Protein AF-A0A2W1TN50-F1 (afdb_monomer_lite)

Foldseek 3Di:
DDPQLVVLQLQLLVLADPVCSVVSSVVLVVCLVCQVVVVHDSNVSSVVSNCCSQFPRDDDPPPCPPDDPDDDDDPPPPPPPPGLLLSVLLVQLLVLLQVQLVLLLPQPPVDCPDPVSVVVNLVSNLVSQAVSNLVSNLVSLCSDPPFDNVLSNQLSVLSNCLSVLLSCLVVPDDQDDPPVNLCSVLVSLLSNLVSLCSSLVFDPVLNVLSVQLVVLSCCLNVCPCVVVPPPSRNSSSSSRSSVSSSVSSVVRNVRSVVPDPPPPPPPPPPPPPDDD

Sequence (276 aa):
MTALSRALVDTAVAISPAEHRVVRREQWYADLRDAADLGLSPTGLAFGALTTALFHRRGVRRTTWGDTMTTAPFSTAAAPHTIRTVPVLVTVAALAILMTGPWLILQPNYGYESDLDRTVGLVGIWLLSYLVPGAAVTAAALLLPGSGPGRRRLGAALVAAAAVGAVVTPLVLPVSGWPVSILPTVLPFLLALAGWLVATDAPRRAWLFLLLPLGAATLVESGMLWVVVPIRLQPCIVSLPGLSVVVAGLLAWGTARSSRPTRDEAHPPALVDKTP

pLDDT: mean 80.59, std 16.98, range [36.53, 97.25]

Structure (mmCIF, N/CA/C/O backbone):
data_AF-A0A2W1TN50-F1
#
_entry.id   AF-A0A2W1TN50-F1
#
loop_
_atom_site.group_PDB
_atom_site.id
_atom_site.type_symbol
_atom_site.label_atom_id
_atom_site.label_alt_id
_atom_site.label_comp_id
_atom_site.label_asym_id
_atom_site.label_entity_id
_atom_site.label_seq_id
_atom_site.pdbx_PDB_ins_code
_atom_site.Cartn_x
_atom_site.Cartn_y
_atom_site.Cartn_z
_atom_site.occupancy
_atom_site.B_iso_or_equiv
_atom_site.auth_seq_id
_atom_site.auth_comp_id
_atom_site.auth_asym_id
_atom_site.auth_atom_id
_atom_site.pdbx_PDB_model_num
ATOM 1 N N . MET A 1 1 ? -26.858 2.881 -14.817 1.00 78.38 1 MET A N 1
ATOM 2 C CA . MET A 1 1 ? -25.867 2.551 -13.761 1.00 78.38 1 MET A CA 1
ATOM 3 C C . MET A 1 1 ? -24.691 1.775 -14.363 1.00 78.38 1 MET A C 1
ATOM 5 O O . MET A 1 1 ? -24.932 0.820 -15.094 1.00 78.38 1 MET A O 1
ATOM 9 N N . THR A 1 2 ? -23.437 2.171 -14.107 1.00 87.88 2 THR A N 1
ATOM 10 C CA . THR A 1 2 ? -22.243 1.529 -14.707 1.00 87.88 2 THR A CA 1
ATOM 11 C C . THR A 1 2 ? -21.776 0.301 -13.907 1.00 87.88 2 THR A C 1
ATOM 13 O O . THR A 1 2 ? -22.163 0.113 -12.751 1.00 87.88 2 THR A O 1
ATOM 16 N N . ALA A 1 3 ? -20.948 -0.558 -14.514 1.00 88.69 3 ALA A N 1
ATOM 17 C CA . ALA A 1 3 ? -20.322 -1.691 -13.819 1.00 88.69 3 ALA A CA 1
ATOM 18 C C . ALA A 1 3 ? -19.339 -1.229 -12.726 1.00 88.69 3 ALA A C 1
ATOM 20 O O . ALA A 1 3 ? -19.296 -1.814 -11.648 1.00 88.69 3 ALA A O 1
ATOM 21 N N . LEU A 1 4 ? -18.617 -0.131 -12.979 1.00 87.56 4 LEU A N 1
ATOM 22 C CA . LEU A 1 4 ? -17.685 0.468 -12.024 1.00 87.56 4 LEU A CA 1
ATOM 23 C C . LEU A 1 4 ? -18.400 0.958 -10.757 1.00 87.56 4 LEU A C 1
ATOM 25 O O . LEU A 1 4 ? -17.975 0.620 -9.657 1.00 87.56 4 LEU A O 1
ATOM 29 N N . SER A 1 5 ? -19.506 1.702 -10.892 1.00 87.50 5 SER A N 1
ATOM 30 C CA . SER A 1 5 ? -20.266 2.201 -9.734 1.00 87.50 5 SER A CA 1
ATOM 31 C C . SER A 1 5 ? -20.777 1.063 -8.848 1.00 87.50 5 SER A C 1
ATOM 33 O O . SER A 1 5 ? -20.697 1.161 -7.626 1.00 87.50 5 SER A O 1
ATOM 35 N N . ARG A 1 6 ? -21.238 -0.040 -9.456 1.00 90.12 6 ARG A N 1
ATOM 36 C CA . ARG A 1 6 ? -21.642 -1.248 -8.720 1.00 90.12 6 ARG A CA 1
ATOM 37 C C . ARG A 1 6 ? -20.477 -1.872 -7.965 1.00 90.12 6 ARG A C 1
ATOM 39 O O . ARG A 1 6 ? -20.577 -2.067 -6.761 1.00 90.12 6 ARG A O 1
ATOM 46 N N . ALA A 1 7 ? -19.354 -2.102 -8.648 1.00 90.12 7 ALA A N 1
ATOM 47 C CA . ALA A 1 7 ? -18.169 -2.689 -8.031 1.00 90.12 7 ALA A CA 1
ATOM 48 C C . ALA A 1 7 ? -17.655 -1.851 -6.846 1.00 90.12 7 ALA A C 1
ATOM 50 O O . ALA A 1 7 ? -17.284 -2.404 -5.810 1.00 90.12 7 ALA A O 1
ATOM 51 N N . LEU A 1 8 ? -17.677 -0.519 -6.965 1.00 88.75 8 LEU A N 1
ATOM 52 C CA . LEU A 1 8 ? -17.295 0.394 -5.884 1.00 88.75 8 LEU A CA 1
ATOM 53 C C . LEU A 1 8 ? -18.238 0.286 -4.676 1.00 88.75 8 LEU A C 1
ATOM 55 O O . LEU A 1 8 ? -17.756 0.189 -3.547 1.00 88.75 8 LEU A O 1
ATOM 59 N N . VAL A 1 9 ? -19.558 0.249 -4.891 1.00 93.56 9 VAL A N 1
ATOM 60 C CA . VAL A 1 9 ? -20.540 0.093 -3.803 1.00 93.56 9 VAL A CA 1
ATOM 61 C C . VAL A 1 9 ? -20.465 -1.294 -3.170 1.00 93.56 9 VAL A C 1
ATOM 63 O O . VAL A 1 9 ? -20.452 -1.395 -1.945 1.00 93.56 9 VAL A O 1
ATOM 66 N N . ASP A 1 10 ? -20.327 -2.359 -3.956 1.00 92.31 10 ASP A N 1
ATOM 67 C CA . ASP A 1 10 ? -20.161 -3.717 -3.426 1.00 92.31 10 ASP A CA 1
ATOM 68 C C . ASP A 1 10 ? -18.901 -3.831 -2.563 1.00 92.31 10 ASP A C 1
ATOM 70 O O . ASP A 1 10 ? -18.937 -4.401 -1.468 1.00 92.31 10 ASP A O 1
ATOM 74 N N . THR A 1 11 ? -17.807 -3.208 -3.006 1.00 87.69 11 THR A N 1
ATOM 75 C CA . THR A 1 11 ? -16.561 -3.112 -2.235 1.00 87.69 11 THR A CA 1
ATOM 76 C C . THR A 1 11 ? -16.775 -2.319 -0.944 1.00 87.69 11 THR A C 1
ATOM 78 O O . THR A 1 11 ? -16.375 -2.759 0.138 1.00 87.69 11 THR A O 1
ATOM 81 N N . ALA A 1 12 ? -17.469 -1.181 -1.018 1.00 88.06 12 ALA A N 1
ATOM 82 C CA . ALA A 1 12 ? -17.809 -0.366 0.145 1.00 88.06 12 ALA A CA 1
ATOM 83 C C . ALA A 1 12 ? -18.651 -1.148 1.172 1.00 88.06 12 ALA A C 1
ATOM 85 O O . ALA A 1 12 ? -18.406 -1.077 2.383 1.00 88.06 12 ALA A O 1
ATOM 86 N N . VAL A 1 13 ? -19.629 -1.931 0.707 1.00 90.69 13 VAL A N 1
ATOM 87 C CA . VAL A 1 13 ? -20.472 -2.793 1.549 1.00 90.69 13 VAL A CA 1
ATOM 88 C C . VAL A 1 13 ? -19.640 -3.913 2.170 1.00 90.69 13 VAL A C 1
ATOM 90 O O . VAL A 1 13 ? -19.753 -4.159 3.370 1.00 90.69 13 VAL A O 1
ATOM 93 N N . ALA A 1 14 ? -18.765 -4.565 1.403 1.00 87.38 14 ALA A N 1
ATOM 94 C CA . ALA A 1 14 ? -17.920 -5.647 1.908 1.00 87.38 14 ALA A CA 1
ATOM 95 C C . ALA A 1 14 ? -17.006 -5.185 3.062 1.00 87.38 14 ALA A C 1
ATOM 97 O O . ALA A 1 14 ? -16.881 -5.876 4.082 1.00 87.38 14 ALA A O 1
ATOM 98 N N . ILE A 1 15 ? -16.426 -3.987 2.937 1.00 82.44 15 ILE A N 1
ATOM 99 C CA . ILE A 1 15 ? -15.523 -3.387 3.936 1.00 82.44 15 ILE A CA 1
ATOM 100 C C . ILE A 1 15 ? -16.297 -2.807 5.142 1.00 82.44 15 ILE A C 1
ATOM 102 O O . ILE A 1 15 ? -15.744 -2.634 6.239 1.00 82.44 15 ILE A O 1
ATOM 106 N N . SER A 1 16 ? -17.598 -2.549 4.982 1.00 82.19 16 SER A N 1
ATOM 107 C CA . SER A 1 16 ? -18.466 -2.055 6.054 1.00 82.19 16 SER A CA 1
ATOM 108 C C . SER A 1 16 ? -18.675 -3.090 7.180 1.00 82.19 16 SER A C 1
ATOM 110 O O . SER A 1 16 ? -18.599 -4.300 6.935 1.00 82.19 16 SER A O 1
ATOM 112 N N . PRO A 1 17 ? -18.948 -2.641 8.428 1.00 76.69 17 PRO A N 1
ATOM 113 C CA . PRO A 1 17 ? -19.281 -3.531 9.546 1.00 76.69 17 PRO A CA 1
ATOM 114 C C . PRO A 1 17 ? -20.462 -4.448 9.216 1.00 76.69 17 PRO A C 1
ATOM 116 O O . PRO A 1 17 ? -21.423 -3.987 8.602 1.00 76.69 17 PRO A O 1
ATOM 119 N N . ALA A 1 18 ? -20.393 -5.716 9.643 1.00 79.38 18 ALA A N 1
ATOM 120 C CA . ALA A 1 18 ? -21.362 -6.762 9.294 1.00 79.38 18 ALA A CA 1
ATOM 121 C C . ALA A 1 18 ? -22.816 -6.348 9.578 1.00 79.38 18 ALA A C 1
ATOM 123 O O . ALA A 1 18 ? -23.666 -6.479 8.701 1.00 79.38 18 ALA A O 1
ATOM 124 N N . GLU A 1 19 ? -23.051 -5.745 10.745 1.00 78.38 19 GLU A N 1
ATOM 125 C CA . GLU A 1 19 ? -24.351 -5.244 11.217 1.00 78.38 19 GLU A CA 1
ATOM 126 C C . GLU A 1 19 ? -25.000 -4.211 10.280 1.00 78.38 19 GLU A C 1
ATOM 128 O O . GLU A 1 19 ? -26.216 -4.058 10.266 1.00 78.38 19 GLU A O 1
ATOM 133 N N . HIS A 1 20 ? -24.208 -3.501 9.472 1.00 79.75 20 HIS A N 1
ATOM 134 C CA . HIS A 1 20 ? -24.696 -2.433 8.596 1.00 79.75 20 HIS A CA 1
ATOM 135 C C . HIS A 1 20 ? -24.682 -2.803 7.115 1.00 79.75 20 HIS A C 1
ATOM 137 O O . HIS A 1 20 ? -25.102 -1.990 6.296 1.00 79.75 20 HIS A O 1
ATOM 143 N N . ARG A 1 21 ? -24.179 -3.986 6.736 1.00 87.44 21 ARG A N 1
ATOM 144 C CA . ARG A 1 21 ? -23.991 -4.336 5.317 1.00 87.44 21 ARG A CA 1
ATOM 145 C C . ARG A 1 21 ? -25.302 -4.358 4.546 1.00 87.44 21 ARG A C 1
ATOM 147 O O . ARG A 1 21 ? -25.336 -3.849 3.435 1.00 87.44 21 ARG A O 1
ATOM 154 N N . VAL A 1 22 ? -26.356 -4.924 5.136 1.00 87.38 22 VAL A N 1
ATOM 155 C CA . VAL A 1 22 ? -27.678 -5.024 4.496 1.00 87.38 22 VAL A CA 1
ATOM 156 C C . VAL A 1 22 ? -28.262 -3.629 4.274 1.00 87.38 22 VAL A C 1
ATOM 158 O O . VAL A 1 22 ? -28.538 -3.265 3.137 1.00 87.38 22 VAL A O 1
ATOM 161 N N . VAL A 1 23 ? -28.315 -2.816 5.334 1.00 86.25 23 VAL A N 1
ATOM 162 C CA . VAL A 1 23 ? -28.853 -1.447 5.283 1.00 86.25 23 VAL A CA 1
ATOM 163 C C . VAL A 1 23 ? -28.051 -0.557 4.330 1.00 86.25 23 VAL A C 1
ATOM 165 O O . VAL A 1 23 ? -28.629 0.120 3.490 1.00 86.25 23 VAL A O 1
ATOM 168 N N . ARG A 1 24 ? -26.713 -0.577 4.405 1.00 90.44 24 ARG A N 1
ATOM 169 C CA . ARG A 1 24 ? -25.854 0.230 3.518 1.00 90.44 24 ARG A CA 1
ATOM 170 C C . ARG A 1 24 ? -25.937 -0.214 2.067 1.00 90.44 24 ARG A C 1
ATOM 172 O O . ARG A 1 24 ? -25.857 0.631 1.188 1.00 90.44 24 ARG A O 1
ATOM 179 N N . ARG A 1 25 ? -26.081 -1.519 1.813 1.00 94.06 25 ARG A N 1
ATOM 180 C CA . ARG A 1 25 ? -26.311 -2.026 0.460 1.00 94.06 25 ARG A CA 1
ATOM 181 C C . ARG A 1 25 ? -27.596 -1.423 -0.087 1.00 94.06 25 ARG A C 1
ATOM 183 O O . ARG A 1 25 ? -27.548 -0.796 -1.131 1.00 94.06 25 ARG A O 1
ATOM 190 N N . GLU A 1 26 ? -28.704 -1.570 0.626 1.00 91.69 26 GLU A N 1
ATOM 191 C CA . GLU A 1 26 ? -29.995 -1.036 0.191 1.00 91.69 26 GLU A CA 1
ATOM 192 C C . GLU A 1 26 ? -29.947 0.483 -0.032 1.00 91.69 26 GLU A C 1
ATOM 194 O O . GLU A 1 26 ? -30.271 0.943 -1.123 1.00 91.69 26 GLU A O 1
ATOM 199 N N . GLN A 1 27 ? -29.443 1.241 0.947 1.00 93.44 27 GLN A N 1
ATOM 200 C CA . GLN A 1 27 ? -29.334 2.702 0.871 1.00 93.44 27 GLN A CA 1
ATOM 201 C C . GLN A 1 27 ? -28.461 3.160 -0.299 1.00 93.44 27 GLN A C 1
ATOM 203 O O . GLN A 1 27 ? -28.906 3.947 -1.123 1.00 93.44 27 GLN A O 1
ATOM 208 N N . TRP A 1 28 ? -27.241 2.636 -0.433 1.00 95.19 28 TRP A N 1
ATOM 209 C CA . TRP A 1 28 ? -26.332 3.096 -1.486 1.00 95.19 28 TRP A CA 1
ATOM 210 C C . TRP A 1 28 ? -26.755 2.644 -2.883 1.00 95.19 28 TRP A C 1
ATOM 212 O O . TRP A 1 28 ? -26.485 3.346 -3.855 1.00 95.19 28 TRP A O 1
ATOM 222 N N . TYR A 1 29 ? -27.426 1.496 -3.014 1.00 94.81 29 TYR A N 1
ATOM 223 C CA . TYR A 1 29 ? -28.016 1.099 -4.293 1.00 94.81 29 TYR A CA 1
ATOM 224 C C . TYR A 1 29 ? -29.237 1.951 -4.658 1.00 94.81 29 TYR A C 1
ATOM 226 O O . TYR A 1 29 ? -29.403 2.258 -5.839 1.00 94.81 29 TYR A O 1
ATOM 234 N N . ALA A 1 30 ? -30.048 2.364 -3.679 1.00 93.56 30 ALA A N 1
ATOM 235 C CA . ALA A 1 30 ? -31.125 3.327 -3.895 1.00 93.56 30 ALA A CA 1
ATOM 236 C C . ALA A 1 30 ? -30.562 4.691 -4.327 1.00 93.56 30 ALA A C 1
ATOM 238 O O . ALA A 1 30 ? -30.943 5.192 -5.382 1.00 93.56 30 ALA A O 1
ATOM 239 N N . ASP A 1 31 ? -29.553 5.207 -3.616 1.00 93.00 31 ASP A N 1
ATOM 240 C CA . ASP A 1 31 ? -28.876 6.465 -3.960 1.00 93.00 31 ASP A CA 1
ATOM 241 C C . ASP A 1 31 ? -28.307 6.435 -5.391 1.00 93.00 31 ASP A C 1
ATOM 243 O O . ASP A 1 31 ? -28.412 7.410 -6.131 1.00 93.00 31 ASP A O 1
ATOM 247 N N . LEU A 1 32 ? -27.720 5.307 -5.818 1.00 92.94 32 LEU A N 1
ATOM 248 C CA . LEU A 1 32 ? -27.217 5.138 -7.187 1.00 92.94 32 LEU A CA 1
ATOM 249 C C . LEU A 1 32 ? -28.318 5.084 -8.247 1.00 92.94 32 LEU A C 1
ATOM 251 O O . LEU A 1 32 ? -28.075 5.498 -9.386 1.00 92.94 32 LEU A O 1
ATOM 255 N N . ARG A 1 33 ? -29.476 4.512 -7.910 1.00 92.69 33 ARG A N 1
ATOM 256 C CA . ARG A 1 33 ? -30.620 4.412 -8.818 1.00 92.69 33 ARG A CA 1
ATOM 257 C C . ARG A 1 33 ? -31.245 5.785 -9.037 1.00 92.69 33 ARG A C 1
ATOM 259 O O . ARG A 1 33 ? -31.469 6.154 -10.186 1.00 92.69 33 ARG A O 1
ATOM 266 N N . ASP A 1 34 ? -31.424 6.534 -7.957 1.00 93.31 34 ASP A N 1
ATOM 267 C CA . ASP A 1 34 ? -32.145 7.808 -7.948 1.00 93.31 34 ASP A CA 1
ATOM 268 C C . ASP A 1 34 ? -31.208 8.999 -8.284 1.00 93.31 34 ASP A C 1
ATOM 270 O O . ASP A 1 34 ? -31.640 10.135 -8.466 1.00 93.31 34 ASP A O 1
ATOM 274 N N . ALA A 1 35 ? -29.901 8.742 -8.439 1.00 90.75 35 ALA A N 1
ATOM 275 C CA . ALA A 1 35 ? -28.876 9.736 -8.763 1.00 90.75 35 ALA A CA 1
ATOM 276 C C . ALA A 1 35 ? -29.193 10.579 -10.009 1.00 90.75 35 ALA A C 1
ATOM 278 O O . ALA A 1 35 ? -28.953 11.786 -10.010 1.00 90.75 35 ALA A O 1
ATOM 279 N N . ALA A 1 36 ? -29.710 9.945 -11.068 1.00 85.62 36 ALA A N 1
ATOM 280 C CA . ALA A 1 36 ? -30.011 10.621 -12.329 1.00 85.62 36 ALA A CA 1
ATOM 281 C C . ALA A 1 36 ? -31.170 11.616 -12.178 1.00 85.62 36 ALA A C 1
ATOM 283 O O . ALA A 1 36 ? -31.084 12.729 -12.695 1.00 85.62 36 ALA A O 1
ATOM 284 N N . ASP A 1 37 ? -32.191 11.245 -11.404 1.00 89.06 37 ASP A N 1
ATOM 285 C CA . ASP A 1 37 ? -33.364 12.082 -11.136 1.00 89.06 37 ASP A CA 1
ATOM 286 C C . ASP A 1 37 ? -33.006 13.300 -10.269 1.00 89.06 37 ASP A C 1
ATOM 288 O O . ASP A 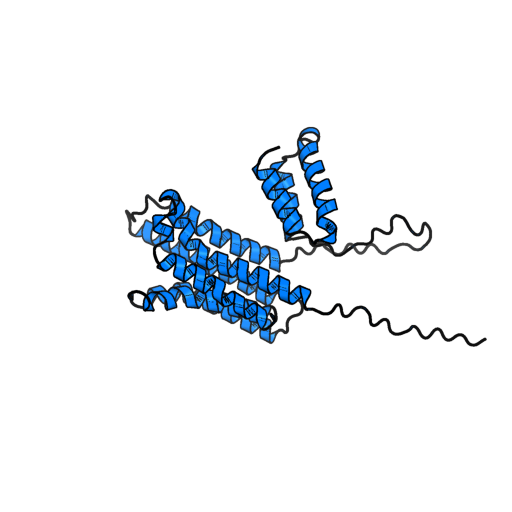1 37 ? -33.652 14.343 -10.342 1.00 89.06 37 ASP A O 1
ATOM 292 N N . LEU A 1 38 ? -31.925 13.195 -9.490 1.00 85.81 38 LEU A N 1
ATOM 293 C CA . LEU A 1 38 ? -31.391 14.259 -8.637 1.00 85.81 38 LEU A CA 1
ATOM 294 C C . LEU A 1 38 ? -30.252 15.064 -9.291 1.00 85.81 38 LEU A C 1
ATOM 296 O O . LEU A 1 38 ? -29.661 15.927 -8.640 1.00 85.81 38 LEU A O 1
ATOM 300 N N . GLY A 1 39 ? -29.906 14.789 -10.555 1.00 88.06 39 GLY A N 1
ATOM 301 C CA . GLY A 1 39 ? -28.804 15.465 -11.256 1.00 88.06 39 GLY A CA 1
ATOM 302 C C . GLY A 1 39 ? -27.411 15.177 -10.676 1.00 88.06 39 GLY A C 1
ATOM 303 O O . GLY A 1 39 ? -26.472 15.944 -10.893 1.00 88.06 39 GLY A O 1
ATOM 304 N N . LEU A 1 40 ? -27.255 14.085 -9.923 1.00 88.69 40 LEU A N 1
ATOM 305 C CA . LEU A 1 40 ? -26.008 13.691 -9.271 1.00 88.69 40 LEU A CA 1
ATOM 306 C C . LEU A 1 40 ? -25.229 12.681 -10.118 1.00 88.69 40 LEU A C 1
ATOM 308 O O . LEU A 1 40 ? -25.794 11.837 -10.810 1.00 88.69 40 LEU A O 1
ATOM 312 N N . SER A 1 41 ? -23.896 12.715 -10.017 1.00 90.69 41 SER A N 1
ATOM 313 C CA . SER A 1 41 ? -23.034 11.719 -10.664 1.00 90.69 41 SER A CA 1
ATOM 314 C C . SER A 1 41 ? -23.112 10.372 -9.928 1.00 90.69 41 SER A C 1
ATOM 316 O O . SER A 1 41 ? -22.644 10.288 -8.785 1.00 90.69 41 SER A O 1
ATOM 318 N N . PRO A 1 42 ? -23.588 9.282 -10.570 1.00 87.62 42 PRO A N 1
ATOM 319 C CA . PRO A 1 42 ? -23.627 7.957 -9.943 1.00 87.62 42 PRO A CA 1
ATOM 320 C C . PRO A 1 42 ? -22.225 7.452 -9.578 1.00 87.62 42 PRO A C 1
ATOM 322 O O . PRO A 1 42 ? -22.029 6.752 -8.590 1.00 87.62 42 PRO A O 1
ATOM 325 N N . THR A 1 43 ? -21.209 7.809 -10.364 1.00 87.06 43 THR A N 1
ATOM 326 C CA . THR A 1 43 ? -19.814 7.463 -10.060 1.00 87.06 43 THR A CA 1
ATOM 327 C C . THR A 1 43 ? -19.321 8.231 -8.835 1.00 87.06 43 THR A C 1
ATOM 329 O O . THR A 1 43 ? -18.681 7.642 -7.967 1.00 87.06 43 THR A O 1
ATOM 332 N N . GLY A 1 44 ? -19.672 9.517 -8.721 1.00 84.88 44 GLY A N 1
ATOM 333 C CA . GLY A 1 44 ? -19.358 10.336 -7.548 1.00 84.88 44 GLY A CA 1
ATOM 334 C C . GLY A 1 44 ? -19.973 9.776 -6.263 1.00 84.88 44 GLY A C 1
ATOM 335 O O . GLY A 1 44 ? -19.273 9.641 -5.261 1.00 84.88 44 GLY A O 1
ATOM 336 N N . LEU A 1 45 ? -21.242 9.357 -6.309 1.00 89.75 45 LEU A N 1
ATOM 337 C CA . LEU A 1 45 ? -21.918 8.715 -5.176 1.00 89.75 45 LEU A CA 1
ATOM 338 C C . LEU A 1 45 ? -21.285 7.369 -4.805 1.00 89.75 45 LEU A C 1
ATOM 340 O O . LEU A 1 45 ? -21.076 7.102 -3.624 1.00 89.75 45 LEU A O 1
ATOM 344 N N . ALA A 1 46 ? -20.892 6.553 -5.787 1.00 90.31 46 ALA A N 1
ATOM 345 C CA . ALA A 1 46 ? -20.195 5.293 -5.525 1.00 90.31 46 ALA A CA 1
ATOM 346 C C . ALA A 1 46 ? -18.833 5.506 -4.832 1.00 90.31 46 ALA A C 1
ATOM 348 O O . ALA A 1 46 ? -18.483 4.783 -3.895 1.00 90.31 46 ALA A O 1
ATOM 349 N N . PHE A 1 47 ? -18.080 6.534 -5.236 1.00 85.69 47 PHE A N 1
ATOM 350 C CA . PHE A 1 47 ? -16.863 6.949 -4.531 1.00 85.69 47 PHE A CA 1
ATOM 351 C C . PHE A 1 47 ? -17.164 7.508 -3.135 1.00 85.69 47 PHE A C 1
ATOM 353 O O . PHE A 1 47 ? -16.434 7.221 -2.184 1.00 85.69 47 PHE A O 1
ATOM 360 N N . GLY A 1 48 ? -18.256 8.256 -2.980 1.00 84.88 48 GLY A N 1
ATOM 361 C CA . GLY A 1 48 ? -18.752 8.718 -1.684 1.00 84.88 48 GLY A CA 1
ATOM 362 C C . GLY A 1 48 ? -19.061 7.556 -0.737 1.00 84.88 48 GLY A C 1
ATOM 363 O O . GLY A 1 48 ? -18.623 7.559 0.413 1.00 84.88 48 GLY A O 1
ATOM 364 N N . ALA A 1 49 ? -19.725 6.509 -1.229 1.00 87.31 49 ALA A N 1
ATOM 365 C CA . ALA A 1 49 ? -20.002 5.290 -0.473 1.00 87.31 49 ALA A CA 1
ATOM 366 C C . ALA A 1 49 ? -18.706 4.580 -0.051 1.00 87.31 49 ALA A C 1
ATOM 368 O O . ALA A 1 49 ? -18.534 4.248 1.126 1.00 87.31 49 ALA A O 1
ATOM 369 N N . LEU A 1 50 ? -17.753 4.415 -0.975 1.00 84.81 50 LEU A N 1
ATOM 370 C CA . LEU A 1 50 ? -16.459 3.791 -0.687 1.00 84.81 50 LEU A CA 1
ATOM 371 C C . LEU A 1 50 ? -15.650 4.580 0.350 1.00 84.81 50 LEU A C 1
ATOM 373 O O . LEU A 1 50 ? -15.171 4.011 1.331 1.00 84.81 50 LEU A O 1
ATOM 377 N N . THR A 1 51 ? -15.536 5.895 0.188 1.00 78.69 51 THR A N 1
ATOM 378 C CA . THR A 1 51 ? -14.823 6.760 1.142 1.00 78.69 51 THR A CA 1
ATOM 379 C C . THR A 1 51 ? -15.531 6.802 2.499 1.00 78.69 51 THR A C 1
ATOM 381 O O . THR A 1 51 ? -14.879 6.755 3.543 1.00 78.69 51 THR A O 1
ATOM 384 N N . THR A 1 52 ? -16.864 6.775 2.525 1.00 82.62 52 THR A N 1
ATOM 385 C CA . THR A 1 52 ? -17.648 6.647 3.763 1.00 82.62 52 THR A CA 1
ATOM 386 C C . THR A 1 52 ? -17.382 5.308 4.452 1.00 82.62 52 THR A C 1
ATOM 388 O O . THR A 1 52 ? -17.164 5.277 5.665 1.00 82.62 52 THR A O 1
ATOM 391 N N . ALA A 1 53 ? -17.322 4.200 3.710 1.00 83.00 53 ALA A N 1
ATOM 392 C CA . ALA A 1 53 ? -16.974 2.895 4.269 1.00 83.00 53 ALA A CA 1
ATOM 393 C C . ALA A 1 53 ? -15.551 2.868 4.856 1.00 83.00 53 ALA A C 1
ATOM 395 O O . ALA A 1 53 ? -15.348 2.313 5.941 1.00 83.00 53 ALA A O 1
ATOM 396 N N . LEU A 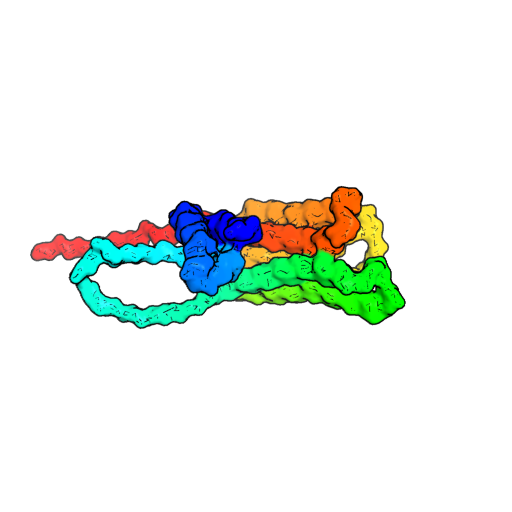1 54 ? -14.588 3.491 4.167 1.00 75.31 54 LEU A N 1
ATOM 397 C CA . LEU A 1 54 ? -13.175 3.530 4.559 1.00 75.31 54 LEU A CA 1
ATOM 398 C C . LEU A 1 54 ? -12.910 4.452 5.760 1.00 75.31 54 LEU A C 1
ATOM 400 O O . LEU A 1 54 ? -12.170 4.085 6.677 1.00 75.31 54 LEU A O 1
ATOM 404 N N . PHE A 1 55 ? -13.523 5.636 5.780 1.00 69.88 55 PHE A N 1
ATOM 405 C CA . PHE A 1 55 ? -13.176 6.699 6.731 1.00 69.88 55 PHE A CA 1
ATOM 406 C C . PHE A 1 55 ? -14.213 6.897 7.841 1.00 69.88 55 PHE A C 1
ATOM 408 O O . PHE A 1 55 ? -13.853 7.288 8.954 1.00 69.88 55 PHE A O 1
ATOM 415 N N . HIS A 1 56 ? -15.479 6.554 7.596 1.00 64.44 56 HIS A N 1
ATOM 416 C CA . HIS A 1 56 ? -16.600 6.819 8.500 1.00 64.44 56 HIS A CA 1
ATOM 417 C C . HIS A 1 56 ? -17.232 5.518 9.025 1.00 64.44 56 HIS A C 1
ATOM 419 O O . HIS A 1 56 ? -18.425 5.237 8.876 1.00 64.44 56 HIS A O 1
ATOM 425 N N . ARG A 1 57 ? -16.432 4.726 9.754 1.00 60.19 57 ARG A N 1
ATOM 426 C CA . ARG A 1 57 ? -16.954 3.714 10.694 1.00 60.19 57 ARG A CA 1
ATOM 427 C C . ARG A 1 57 ? -17.578 4.423 11.906 1.00 60.19 57 ARG A C 1
ATOM 429 O O . ARG A 1 57 ? -16.947 4.516 12.960 1.00 60.19 57 ARG A O 1
ATOM 436 N N . ARG A 1 58 ? -18.797 4.958 11.761 1.00 56.75 58 ARG A N 1
ATOM 437 C CA . ARG A 1 58 ? -19.635 5.314 12.919 1.00 56.75 58 ARG A CA 1
ATOM 438 C C . ARG A 1 58 ? -19.877 4.040 13.739 1.00 56.75 58 ARG A C 1
ATOM 440 O O . ARG A 1 58 ? -20.241 3.017 13.167 1.00 56.75 58 ARG A O 1
ATOM 447 N N . GLY A 1 59 ? -19.621 4.100 15.047 1.00 48.47 59 GLY A N 1
ATOM 448 C CA . GLY A 1 59 ? -20.202 3.145 15.991 1.00 48.47 59 GLY A CA 1
ATOM 449 C C . GLY A 1 59 ? -21.710 3.371 16.058 1.00 48.47 59 GLY A C 1
ATOM 450 O O . GLY A 1 59 ? -22.169 4.452 15.681 1.00 48.47 59 GLY A O 1
ATOM 451 N N . VAL A 1 60 ? -22.456 2.356 16.492 1.00 45.00 60 VAL A N 1
ATOM 452 C CA . VAL A 1 60 ? -23.916 2.369 16.642 1.00 45.00 60 VAL A CA 1
ATOM 453 C C . VAL A 1 60 ? -24.351 3.642 17.373 1.00 45.00 60 VAL A C 1
ATOM 455 O O . VAL A 1 60 ? -24.330 3.719 18.598 1.00 45.00 60 VAL A O 1
ATOM 458 N N . ARG A 1 61 ? -24.748 4.677 16.625 1.00 45.31 61 ARG A N 1
ATOM 459 C CA . ARG A 1 61 ? -25.597 5.723 17.182 1.00 45.31 61 ARG A CA 1
ATOM 460 C C . ARG A 1 61 ? -26.961 5.064 17.234 1.00 45.31 61 ARG A C 1
ATOM 462 O O . ARG A 1 61 ? -27.590 4.904 16.192 1.00 45.31 61 ARG A O 1
ATOM 469 N N . ARG A 1 62 ? -27.377 4.632 18.428 1.00 42.53 62 ARG A N 1
ATOM 470 C CA . ARG A 1 62 ? -28.794 4.396 18.701 1.00 42.53 62 ARG A CA 1
ATOM 471 C C . ARG A 1 62 ? -29.487 5.706 18.360 1.00 42.53 62 ARG A C 1
ATOM 473 O O . ARG A 1 62 ? -29.359 6.687 19.085 1.00 42.53 62 ARG A O 1
ATOM 480 N N . THR A 1 63 ? -30.114 5.767 17.197 1.00 47.81 63 THR A N 1
ATOM 481 C CA . THR A 1 63 ? -31.069 6.820 16.898 1.00 47.81 63 THR A CA 1
ATOM 482 C C . THR A 1 63 ? -32.262 6.533 17.796 1.00 47.81 63 THR A C 1
ATOM 484 O O . THR A 1 63 ? -33.142 5.757 17.440 1.00 47.81 63 THR A O 1
ATOM 487 N N . THR A 1 64 ? -32.242 7.098 19.001 1.00 44.03 64 THR A N 1
ATOM 488 C CA . THR A 1 64 ? -33.359 7.165 19.953 1.00 44.03 64 THR A CA 1
ATOM 489 C C . THR A 1 64 ? -34.436 8.101 19.408 1.00 44.03 64 THR A C 1
ATOM 491 O O . THR A 1 64 ? -34.769 9.107 20.016 1.00 44.03 64 THR A O 1
ATOM 494 N N . TRP A 1 65 ? -34.918 7.830 18.196 1.00 46.59 65 TRP A N 1
ATOM 495 C CA . TRP A 1 65 ? -36.000 8.597 17.576 1.00 46.59 65 TRP A CA 1
ATOM 496 C C . TRP A 1 65 ? -37.380 7.979 17.842 1.00 46.59 65 TRP A C 1
ATOM 498 O O . TRP A 1 65 ? -38.381 8.536 17.415 1.00 46.59 65 TRP A O 1
ATOM 508 N N . GLY A 1 66 ? -37.433 6.845 18.554 1.00 47.31 66 GLY A N 1
ATOM 509 C CA . GLY A 1 66 ? -38.677 6.161 18.923 1.00 47.31 66 GLY A CA 1
ATOM 510 C C . GLY A 1 66 ? -39.001 6.146 20.419 1.00 47.31 66 GLY A C 1
ATOM 511 O O . GLY A 1 66 ? -40.151 5.916 20.763 1.00 47.31 66 GLY A O 1
ATOM 512 N N . ASP A 1 67 ? -38.037 6.433 21.297 1.00 42.06 67 ASP A N 1
ATOM 513 C CA . ASP A 1 67 ? -38.238 6.378 22.746 1.00 42.06 67 ASP A CA 1
ATOM 514 C C . ASP A 1 67 ? -37.932 7.743 23.369 1.00 42.06 67 ASP A C 1
ATOM 516 O O . ASP A 1 67 ? -36.824 8.248 23.226 1.00 42.06 67 ASP A O 1
ATOM 520 N N . THR A 1 68 ? -38.931 8.273 24.081 1.00 42.28 68 THR A N 1
ATOM 521 C CA . THR A 1 68 ? -38.956 9.461 24.959 1.00 42.28 68 THR A CA 1
ATOM 522 C C . THR A 1 68 ? -39.189 10.838 24.313 1.00 42.28 68 THR A C 1
ATOM 524 O O . THR A 1 68 ? -38.304 11.664 24.121 1.00 42.28 68 THR A O 1
ATOM 527 N N . MET A 1 69 ? -40.478 11.167 24.153 1.00 48.50 69 MET A N 1
ATOM 528 C CA . MET A 1 69 ? -41.001 12.534 23.980 1.00 48.50 69 MET A CA 1
ATOM 529 C C . MET A 1 69 ? -40.819 13.451 25.210 1.00 48.50 69 MET A C 1
ATOM 531 O O . MET A 1 69 ? -41.304 14.577 25.221 1.00 48.50 69 MET A O 1
ATOM 535 N N . THR A 1 70 ? -40.119 13.023 26.258 1.00 52.56 70 THR A N 1
ATOM 536 C CA . THR A 1 70 ? -39.933 13.819 27.476 1.00 52.56 70 THR A CA 1
ATOM 537 C C . THR A 1 70 ? -38.578 13.506 28.092 1.00 52.56 70 THR A C 1
ATOM 539 O O . THR A 1 70 ? -38.444 12.485 28.759 1.00 52.56 70 THR A O 1
ATOM 542 N N . THR A 1 71 ? -37.567 14.348 27.855 1.00 42.47 71 THR A N 1
ATOM 543 C CA . THR A 1 71 ? -36.696 14.961 28.885 1.00 42.47 71 THR A CA 1
ATOM 544 C C . THR A 1 71 ? -35.443 15.629 28.285 1.00 42.47 71 THR A C 1
ATOM 546 O O . THR A 1 71 ? -34.682 15.021 27.545 1.00 42.47 71 THR A O 1
ATOM 549 N N . ALA A 1 72 ? -35.240 16.878 28.723 1.00 39.28 72 ALA A N 1
ATOM 550 C CA . ALA A 1 72 ? -34.020 17.695 28.770 1.00 39.28 72 ALA A CA 1
ATOM 551 C C . ALA A 1 72 ? -33.358 18.204 27.460 1.00 39.28 72 ALA A C 1
ATOM 553 O O . ALA A 1 72 ? -33.221 17.476 26.478 1.00 39.28 72 ALA A O 1
ATOM 554 N N . PRO A 1 73 ? -32.879 19.471 27.454 1.00 43.00 73 PRO A N 1
ATOM 555 C CA . PRO A 1 73 ? -32.144 20.038 26.331 1.00 43.00 73 PRO A CA 1
ATOM 556 C C . PRO A 1 73 ? -30.761 19.387 26.249 1.00 43.00 73 PRO A C 1
ATOM 558 O O . PRO A 1 73 ? -29.889 19.609 27.089 1.00 43.00 73 PRO A O 1
ATOM 561 N N . PHE A 1 74 ? -30.549 18.567 25.224 1.00 42.22 74 PHE A N 1
ATOM 562 C CA . PHE A 1 74 ? -29.228 18.034 24.929 1.00 42.22 74 PHE A CA 1
ATOM 563 C C . PHE A 1 74 ? -28.303 19.172 24.495 1.00 42.22 74 PHE A C 1
ATOM 565 O O . PHE A 1 74 ? -28.528 19.824 23.477 1.00 42.22 74 PHE A O 1
ATOM 572 N N . SER A 1 75 ? -27.230 19.374 25.260 1.00 40.84 75 SER A N 1
ATOM 573 C CA . SER A 1 75 ? -26.049 20.119 24.830 1.00 40.84 75 SER A CA 1
ATOM 574 C C . SER A 1 75 ? -25.506 19.487 23.546 1.00 40.84 75 SER A C 1
ATOM 576 O O . SER A 1 75 ? -24.817 18.464 23.560 1.00 40.84 75 SER A O 1
ATOM 578 N N . THR A 1 76 ? -25.843 20.080 22.404 1.00 42.59 76 THR A N 1
ATOM 579 C CA . THR A 1 76 ? -25.226 19.787 21.113 1.00 42.59 76 THR A CA 1
ATOM 580 C C . THR A 1 76 ? -23.862 20.462 21.051 1.00 42.59 76 THR A C 1
ATOM 582 O O . THR A 1 76 ? -23.647 21.394 20.279 1.00 42.59 76 THR A O 1
ATOM 585 N N . ALA A 1 77 ? -22.904 19.973 21.837 1.00 36.53 77 ALA A N 1
ATOM 586 C CA . ALA A 1 77 ? -21.511 20.129 21.453 1.00 36.53 77 ALA A CA 1
ATOM 587 C C . ALA A 1 77 ? -21.310 19.258 20.205 1.00 36.53 77 ALA A C 1
ATOM 589 O O . ALA A 1 77 ? -21.159 18.036 20.289 1.00 36.53 77 ALA A O 1
ATOM 590 N N . ALA A 1 78 ? -21.410 19.876 19.026 1.00 40.28 78 ALA A N 1
ATOM 591 C CA . ALA A 1 78 ? -21.063 19.254 17.761 1.00 40.28 78 ALA A CA 1
ATOM 592 C C . ALA A 1 78 ? -19.605 18.788 17.853 1.00 40.28 78 ALA A C 1
ATOM 594 O O . ALA A 1 78 ? -18.680 19.581 17.708 1.00 40.28 78 ALA A O 1
ATOM 595 N N . ALA A 1 79 ? -19.396 17.504 18.157 1.00 38.81 79 ALA A N 1
ATOM 596 C CA . ALA A 1 79 ? -18.067 16.920 18.141 1.00 38.81 79 ALA A CA 1
ATOM 597 C C . ALA A 1 79 ? -17.483 17.159 16.736 1.00 38.81 79 ALA A C 1
ATOM 599 O O . ALA A 1 79 ? -18.098 16.723 15.749 1.00 38.81 79 ALA A O 1
ATOM 600 N N . PRO A 1 80 ? -16.355 17.883 16.613 1.00 39.09 80 PRO A N 1
ATOM 601 C CA . PRO A 1 80 ? -15.786 18.196 15.314 1.00 39.09 80 PRO A CA 1
ATOM 602 C C . PRO A 1 80 ? -15.538 16.891 14.562 1.00 39.09 80 PRO A C 1
ATOM 604 O O . PRO A 1 80 ? -15.081 15.898 15.137 1.00 39.09 80 PRO A O 1
ATOM 607 N N . HIS A 1 81 ? -15.903 16.878 13.280 1.00 42.78 81 HIS A N 1
ATOM 608 C CA . HIS A 1 81 ? -15.719 15.741 12.386 1.00 42.78 81 HIS A CA 1
ATOM 609 C C . HIS A 1 81 ? -14.218 15.500 12.196 1.00 42.78 81 HIS A C 1
ATOM 611 O O . HIS A 1 81 ? -13.598 15.985 11.256 1.00 42.78 81 HIS A O 1
ATOM 617 N N . THR A 1 82 ? -13.604 14.782 13.132 1.00 49.53 82 THR A N 1
ATOM 618 C CA . THR A 1 82 ? -12.198 14.407 13.049 1.00 49.53 82 THR A CA 1
ATOM 619 C C . THR A 1 82 ? -12.100 13.214 12.112 1.00 49.53 82 THR A C 1
ATOM 621 O O . THR A 1 82 ? -12.401 12.071 12.465 1.00 49.53 82 THR A O 1
ATOM 624 N N . ILE A 1 83 ? -11.727 13.496 10.863 1.00 57.44 83 ILE A N 1
ATOM 625 C CA . ILE A 1 83 ? -11.362 12.462 9.897 1.00 57.44 83 ILE A CA 1
ATOM 626 C C . ILE A 1 83 ? -10.292 11.596 10.560 1.00 57.44 83 ILE A C 1
ATOM 628 O O . ILE A 1 83 ? -9.272 12.098 11.038 1.00 57.44 83 ILE A O 1
ATOM 632 N N . ARG A 1 84 ? -10.524 10.282 10.616 1.00 72.19 84 ARG A N 1
ATOM 633 C CA . ARG A 1 84 ? -9.527 9.351 11.144 1.00 72.19 84 ARG A CA 1
ATOM 634 C C . ARG A 1 84 ? -8.309 9.404 10.216 1.00 72.19 84 ARG A C 1
ATOM 636 O O . ARG A 1 84 ? -8.358 8.889 9.107 1.00 72.19 84 ARG A O 1
ATOM 643 N N . THR A 1 85 ? -7.221 10.016 10.667 1.00 82.69 85 THR A N 1
ATOM 644 C CA . THR A 1 85 ? -5.997 10.244 9.877 1.00 82.69 85 THR A CA 1
ATOM 645 C C . THR A 1 85 ? -5.287 8.948 9.491 1.00 82.69 85 THR A C 1
ATOM 647 O O . THR A 1 85 ? -4.804 8.826 8.372 1.00 82.69 85 THR A O 1
ATOM 650 N N . VAL A 1 86 ? -5.284 7.939 10.367 1.00 86.06 86 VAL A N 1
ATOM 651 C CA . VAL A 1 86 ? -4.647 6.632 10.109 1.00 86.06 86 VAL A CA 1
ATOM 652 C C . VAL A 1 86 ? -5.156 5.951 8.824 1.00 86.06 86 VAL A C 1
ATOM 654 O O . VAL A 1 86 ? -4.328 5.651 7.967 1.00 86.06 86 VAL A O 1
ATOM 657 N N . PRO A 1 87 ? -6.469 5.701 8.621 1.00 85.25 87 PRO A N 1
ATOM 658 C CA . PRO A 1 87 ? -6.942 5.083 7.382 1.00 85.25 87 PRO A CA 1
ATOM 659 C C . PRO A 1 87 ? -6.678 5.948 6.145 1.00 85.25 87 PRO A C 1
ATOM 661 O O . PRO A 1 87 ? -6.429 5.388 5.081 1.00 85.25 87 PRO A O 1
ATOM 664 N N . VAL A 1 88 ? -6.683 7.282 6.264 1.00 87.12 88 VAL A N 1
ATOM 665 C CA . VAL A 1 88 ? -6.324 8.178 5.147 1.00 87.12 88 VAL A CA 1
ATOM 666 C C . VAL A 1 88 ? -4.878 7.940 4.728 1.00 87.12 88 VAL A C 1
ATOM 668 O O . VAL A 1 88 ? -4.624 7.670 3.560 1.00 87.12 88 VAL A O 1
ATOM 671 N N . LEU A 1 89 ? -3.948 7.936 5.682 1.00 90.94 89 LEU A N 1
ATOM 672 C CA . LEU A 1 89 ? -2.529 7.698 5.418 1.00 90.94 89 LEU A CA 1
ATOM 673 C C . LEU A 1 89 ? -2.269 6.306 4.824 1.00 90.94 89 LEU A C 1
ATOM 675 O O . LEU A 1 89 ? -1.511 6.180 3.867 1.00 90.94 89 LEU A O 1
ATOM 679 N N . VAL A 1 90 ? -2.943 5.265 5.323 1.00 90.06 90 VAL A N 1
ATOM 680 C CA . VAL A 1 90 ? -2.839 3.912 4.744 1.00 90.06 90 VAL A CA 1
ATOM 681 C C . VAL A 1 90 ? -3.400 3.869 3.316 1.00 90.06 90 VAL A C 1
ATOM 683 O O . VAL A 1 90 ? -2.833 3.201 2.456 1.00 90.06 90 VAL A O 1
ATOM 686 N N . THR A 1 91 ? -4.474 4.613 3.036 1.00 89.25 91 THR A N 1
ATOM 687 C CA . THR A 1 91 ? -5.038 4.714 1.679 1.00 89.25 91 THR A CA 1
ATOM 688 C C . THR A 1 91 ? -4.080 5.441 0.737 1.00 89.25 91 THR A C 1
ATOM 690 O O . THR A 1 91 ? -3.867 4.981 -0.380 1.00 89.25 91 THR A O 1
ATOM 693 N N . VAL A 1 92 ? -3.449 6.528 1.193 1.00 92.88 92 VAL A N 1
ATOM 694 C CA . VAL A 1 92 ? -2.407 7.242 0.435 1.00 92.88 92 VAL A CA 1
ATOM 695 C C . VAL A 1 92 ? -1.237 6.311 0.118 1.00 92.88 92 VAL A C 1
ATOM 697 O O . VAL A 1 92 ? -0.802 6.261 -1.029 1.00 92.88 92 VAL A O 1
ATOM 700 N N . ALA A 1 93 ? -0.775 5.522 1.092 1.00 93.44 93 ALA A N 1
ATOM 701 C CA . ALA A 1 93 ? 0.281 4.536 0.877 1.00 93.44 93 ALA A CA 1
ATOM 702 C C . ALA A 1 93 ? -0.108 3.491 -0.182 1.00 93.44 93 ALA A C 1
ATOM 704 O O . ALA A 1 93 ? 0.669 3.216 -1.092 1.00 93.44 93 ALA A O 1
ATOM 705 N N . ALA A 1 94 ? -1.325 2.944 -0.100 1.00 93.62 94 ALA A N 1
ATOM 706 C CA . ALA A 1 94 ? -1.824 1.968 -1.065 1.00 93.62 94 ALA A CA 1
ATOM 707 C C . ALA A 1 94 ? -1.936 2.555 -2.481 1.00 93.62 94 ALA A C 1
ATOM 709 O O . ALA A 1 94 ? -1.518 1.918 -3.446 1.00 93.62 94 ALA A O 1
ATOM 710 N N . LEU A 1 95 ? -2.468 3.775 -2.606 1.00 94.44 95 LEU A N 1
ATOM 711 C CA . LEU A 1 95 ? -2.584 4.467 -3.888 1.00 94.44 95 LEU A CA 1
ATOM 712 C C . LEU A 1 95 ? -1.211 4.767 -4.491 1.00 94.44 95 LEU A C 1
ATOM 714 O O . LEU A 1 95 ? -1.029 4.535 -5.680 1.00 94.44 95 LEU A O 1
ATOM 718 N N . ALA A 1 96 ? -0.242 5.214 -3.690 1.00 95.00 96 ALA A N 1
ATOM 719 C CA . ALA A 1 96 ? 1.122 5.447 -4.160 1.00 95.00 96 ALA A CA 1
ATOM 720 C C . ALA A 1 96 ? 1.750 4.162 -4.733 1.00 95.00 96 ALA A C 1
ATOM 722 O O . ALA A 1 96 ? 2.220 4.178 -5.867 1.00 95.00 96 ALA A O 1
ATOM 723 N N . ILE A 1 97 ? 1.635 3.031 -4.024 1.00 94.12 97 ILE A N 1
ATOM 724 C CA . ILE A 1 97 ? 2.133 1.726 -4.500 1.00 94.12 97 ILE A CA 1
ATOM 725 C C . ILE A 1 97 ? 1.426 1.289 -5.794 1.00 94.12 97 ILE A C 1
ATOM 727 O O . ILE A 1 97 ? 2.063 0.752 -6.703 1.00 94.12 97 ILE A O 1
ATOM 731 N N . LEU A 1 98 ? 0.109 1.505 -5.897 1.00 92.81 98 LEU A N 1
ATOM 732 C CA . LEU A 1 98 ? -0.655 1.195 -7.112 1.00 92.81 98 LEU A CA 1
ATOM 733 C C . LEU A 1 98 ? -0.231 2.063 -8.298 1.00 92.81 98 LEU A C 1
ATOM 735 O O . LEU A 1 98 ? -0.245 1.578 -9.426 1.00 92.81 98 LEU A O 1
ATOM 739 N N . MET A 1 99 ? 0.148 3.319 -8.055 1.00 93.81 99 MET A N 1
ATOM 740 C CA . MET A 1 99 ? 0.597 4.242 -9.096 1.00 93.81 99 MET A CA 1
ATOM 741 C C . MET A 1 99 ? 1.990 3.907 -9.644 1.00 93.81 99 MET A C 1
ATOM 743 O O . MET A 1 99 ? 2.309 4.373 -10.735 1.00 93.81 99 MET A O 1
ATOM 747 N N . THR A 1 100 ? 2.787 3.061 -8.978 1.00 91.06 100 THR A N 1
ATOM 748 C CA . THR A 1 100 ? 4.096 2.621 -9.498 1.00 91.06 100 THR A CA 1
ATOM 749 C C . THR A 1 100 ? 3.981 1.940 -10.868 1.00 91.06 100 THR A C 1
ATOM 751 O O . THR A 1 100 ? 4.758 2.246 -11.768 1.00 91.06 100 THR A O 1
ATOM 754 N N . GLY A 1 101 ? 3.003 1.049 -11.063 1.00 88.56 101 GLY A N 1
ATOM 755 C CA . GLY A 1 101 ? 2.795 0.365 -12.347 1.00 88.56 101 GLY A CA 1
ATOM 756 C C . GLY A 1 101 ? 2.465 1.334 -13.494 1.00 88.56 101 GLY A C 1
ATOM 757 O O . GLY A 1 101 ? 3.210 1.384 -14.470 1.00 88.56 101 GLY A O 1
ATOM 758 N N . PRO A 1 102 ? 1.398 2.150 -13.383 1.00 89.62 102 PRO A N 1
ATOM 759 C CA . PRO A 1 102 ? 1.084 3.203 -14.347 1.00 89.62 102 PRO A CA 1
ATOM 760 C C . PRO A 1 102 ? 2.242 4.172 -14.593 1.00 89.62 102 PRO A C 1
ATOM 762 O O . PRO A 1 102 ? 2.496 4.520 -15.741 1.00 89.62 102 PRO A O 1
ATOM 765 N N . TRP A 1 103 ? 2.977 4.568 -13.549 1.00 90.31 103 TRP A N 1
ATOM 766 C CA . TRP A 1 103 ? 4.157 5.424 -13.687 1.00 90.31 103 TRP A CA 1
ATOM 767 C C . TRP A 1 103 ? 5.208 4.815 -14.617 1.00 90.31 103 TRP A C 1
ATOM 769 O O . TRP A 1 103 ? 5.732 5.511 -15.484 1.00 90.31 103 TRP A O 1
ATOM 779 N N . LEU A 1 104 ? 5.477 3.517 -14.467 1.00 85.94 104 LEU A N 1
ATOM 780 C CA . LEU A 1 104 ? 6.397 2.776 -15.328 1.00 85.94 104 LEU A CA 1
ATOM 781 C C . LEU A 1 104 ? 5.878 2.633 -16.764 1.00 85.94 104 LEU A C 1
ATOM 783 O O . LEU A 1 104 ? 6.666 2.721 -17.697 1.00 85.94 104 LEU A O 1
ATOM 787 N N . ILE A 1 105 ? 4.568 2.446 -16.951 1.00 85.44 105 ILE A N 1
ATOM 788 C CA . ILE A 1 105 ? 3.942 2.381 -18.285 1.00 85.44 105 ILE A CA 1
ATOM 789 C C . ILE A 1 105 ? 4.078 3.717 -19.028 1.00 85.44 105 ILE A C 1
ATOM 791 O O . ILE A 1 105 ? 4.204 3.727 -20.249 1.00 85.44 105 ILE A O 1
ATOM 795 N N . LEU A 1 106 ? 4.027 4.835 -18.300 1.00 83.88 106 LEU A N 1
ATOM 796 C CA . LEU A 1 106 ? 4.142 6.182 -18.862 1.00 83.88 106 LEU A CA 1
ATOM 797 C C . LEU A 1 106 ? 5.585 6.581 -19.202 1.00 83.88 106 LEU A C 1
ATOM 799 O O . LEU A 1 106 ? 5.773 7.599 -19.866 1.00 83.88 106 LEU A O 1
ATOM 803 N N . GLN A 1 107 ? 6.592 5.818 -18.764 1.00 82.69 107 GLN A N 1
ATOM 804 C CA . GLN A 1 107 ? 7.970 6.071 -19.182 1.00 82.69 107 GLN A CA 1
ATOM 805 C C . GLN A 1 107 ? 8.134 5.723 -20.669 1.00 82.69 107 GLN A C 1
ATOM 807 O O . GLN A 1 107 ? 7.537 4.739 -21.118 1.00 82.69 107 GLN A O 1
ATOM 812 N N . PRO A 1 108 ? 8.941 6.484 -21.435 1.00 65.62 108 PRO A N 1
ATOM 813 C CA . PRO A 1 108 ? 9.206 6.195 -22.842 1.00 65.62 108 PRO A CA 1
ATOM 814 C C . PRO A 1 108 ? 9.622 4.724 -23.036 1.00 65.62 108 PRO A C 1
ATOM 816 O O . PRO A 1 108 ? 10.669 4.287 -22.567 1.00 65.62 108 PRO A O 1
ATOM 819 N N . ASN A 1 109 ? 8.720 3.942 -23.641 1.00 53.25 109 ASN A N 1
ATOM 820 C CA . ASN A 1 109 ? 8.871 2.574 -24.151 1.00 53.25 109 ASN A CA 1
ATOM 821 C C . ASN A 1 109 ? 9.959 1.680 -23.523 1.00 53.25 109 ASN A C 1
ATOM 823 O O . ASN A 1 109 ? 10.806 1.199 -24.264 1.00 53.25 109 ASN A O 1
ATOM 827 N N . TYR A 1 110 ? 9.931 1.350 -22.222 1.00 53.31 110 TYR A N 1
ATOM 828 C CA . TYR A 1 110 ? 10.740 0.222 -21.694 1.00 53.31 110 TYR A CA 1
ATOM 829 C C . TYR A 1 110 ? 12.227 0.221 -22.144 1.00 53.31 110 TYR A C 1
ATOM 831 O O . TYR A 1 110 ? 12.853 -0.826 -22.319 1.00 53.31 110 TYR A O 1
ATOM 839 N N . GLY A 1 111 ? 12.778 1.411 -22.371 1.00 52.16 111 GLY A N 1
ATOM 840 C CA . GLY A 1 111 ? 14.004 1.637 -23.114 1.00 52.16 111 GLY A CA 1
ATOM 841 C C . GLY A 1 111 ? 14.418 3.058 -22.815 1.00 52.16 111 GLY A C 1
ATOM 842 O O . GLY A 1 111 ? 13.906 4.000 -23.401 1.00 52.16 111 GLY A O 1
ATOM 843 N N . TYR A 1 112 ? 15.272 3.191 -21.808 1.00 56.47 112 TYR A N 1
ATOM 844 C CA . TYR A 1 112 ? 15.832 4.449 -21.347 1.00 56.47 112 TYR A CA 1
ATOM 845 C C . TYR A 1 112 ? 16.636 5.100 -22.482 1.00 56.47 112 TYR A C 1
ATOM 847 O O . TYR A 1 112 ? 17.837 4.869 -22.599 1.00 56.47 112 TYR A O 1
ATOM 855 N N . GLU A 1 113 ? 15.965 5.852 -23.358 1.00 66.69 113 GLU A N 1
ATOM 856 C CA . GLU A 1 113 ? 16.591 6.507 -24.515 1.00 66.69 113 GLU A CA 1
ATOM 857 C C . GLU A 1 113 ? 17.591 7.585 -24.073 1.00 66.69 113 GLU A C 1
ATOM 859 O O . GLU A 1 113 ? 18.550 7.876 -24.787 1.00 66.69 113 GLU A O 1
ATOM 864 N N . SER A 1 114 ? 17.413 8.121 -22.860 1.00 79.56 114 SER A N 1
ATOM 865 C CA . SER A 1 114 ? 18.349 9.032 -22.212 1.00 79.56 114 SER A CA 1
ATOM 866 C C . SER A 1 114 ? 18.619 8.660 -20.746 1.00 79.56 114 SER A C 1
ATOM 868 O O . SER A 1 114 ? 17.785 8.068 -20.052 1.00 79.56 114 SER A O 1
ATOM 870 N N . ASP A 1 115 ? 19.782 9.072 -20.229 1.00 82.44 115 ASP A N 1
ATOM 871 C CA . ASP A 1 115 ? 20.118 8.951 -18.800 1.00 82.44 115 ASP A CA 1
ATOM 872 C C . ASP A 1 115 ? 19.131 9.714 -17.900 1.00 82.44 115 ASP A C 1
ATOM 874 O O . ASP A 1 115 ? 18.897 9.338 -16.743 1.00 82.44 115 ASP A O 1
ATOM 878 N N . LEU A 1 116 ? 18.512 10.771 -18.435 1.00 83.00 116 LEU A N 1
ATOM 879 C CA . LEU A 1 116 ? 17.496 11.547 -17.737 1.00 83.00 116 LEU A CA 1
ATOM 880 C C . LEU A 1 116 ? 16.228 10.714 -17.523 1.00 83.00 116 LEU A C 1
ATOM 882 O O . LEU A 1 116 ? 15.752 10.642 -16.390 1.00 83.00 116 LEU A O 1
ATOM 886 N N . ASP A 1 117 ? 15.740 10.012 -18.547 1.00 80.88 117 ASP A N 1
ATOM 887 C CA . ASP A 1 117 ? 14.560 9.138 -18.432 1.00 80.88 117 ASP A CA 1
ATOM 888 C C . ASP A 1 117 ? 14.808 7.989 -17.451 1.00 80.88 117 ASP A C 1
ATOM 890 O O . ASP A 1 117 ? 13.937 7.624 -16.656 1.00 80.88 117 ASP A O 1
ATOM 894 N N . ARG A 1 118 ? 16.037 7.458 -17.431 1.00 80.31 118 ARG A N 1
ATOM 895 C CA . ARG A 1 118 ? 16.446 6.447 -16.448 1.00 80.31 118 ARG A CA 1
ATOM 896 C C . ARG A 1 118 ? 16.389 6.963 -15.025 1.00 80.31 118 ARG A C 1
ATOM 898 O O . ARG A 1 118 ? 15.867 6.280 -14.140 1.00 80.31 118 ARG A O 1
ATOM 905 N N . THR A 1 119 ? 16.903 8.167 -14.819 1.00 85.12 119 THR A N 1
ATOM 906 C CA . THR A 1 119 ? 16.918 8.815 -13.510 1.00 85.12 119 THR A CA 1
ATOM 907 C C . THR A 1 119 ? 15.496 9.129 -13.048 1.00 85.12 119 THR A C 1
ATOM 909 O O . THR A 1 119 ? 15.131 8.787 -11.924 1.00 85.12 119 THR A O 1
ATOM 912 N N . VAL A 1 120 ? 14.661 9.701 -13.919 1.00 86.50 120 VAL A N 1
ATOM 913 C CA . VAL A 1 120 ? 13.254 10.020 -13.626 1.00 86.50 120 VAL A CA 1
ATOM 914 C C . VAL A 1 120 ? 12.457 8.754 -13.314 1.00 86.50 120 VAL A C 1
ATOM 916 O O . VAL A 1 120 ? 11.741 8.710 -12.309 1.00 86.50 120 VAL A O 1
ATOM 919 N N . GLY A 1 121 ? 12.629 7.698 -14.112 1.00 86.31 121 GLY A N 1
ATOM 920 C CA . GLY A 1 121 ? 12.006 6.401 -13.878 1.00 86.31 121 GLY A CA 1
ATOM 921 C C . GLY A 1 121 ? 12.364 5.834 -12.501 1.00 86.31 121 GLY A C 1
ATOM 922 O O . GLY A 1 121 ? 11.463 5.530 -11.717 1.00 86.31 121 GLY A O 1
ATOM 923 N N . LEU A 1 122 ? 13.660 5.761 -12.173 1.00 86.25 122 LEU A N 1
ATOM 924 C CA . LEU A 1 122 ? 14.156 5.263 -10.881 1.00 86.25 122 LEU A CA 1
ATOM 925 C C . LEU A 1 122 ? 13.655 6.088 -9.693 1.00 86.25 122 LEU A C 1
ATOM 927 O O . LEU A 1 122 ? 13.144 5.522 -8.724 1.00 86.25 122 LEU A O 1
ATOM 931 N N . VAL A 1 123 ? 13.758 7.416 -9.771 1.00 89.56 123 VAL A N 1
ATOM 932 C CA . VAL A 1 123 ? 13.305 8.317 -8.702 1.00 89.56 123 VAL A CA 1
ATOM 933 C C . VAL A 1 123 ? 11.802 8.171 -8.475 1.00 89.56 123 VAL A C 1
ATOM 935 O O . VAL A 1 123 ? 11.361 8.097 -7.327 1.00 89.56 123 VAL A O 1
ATOM 938 N N . GLY A 1 124 ? 11.009 8.064 -9.543 1.00 90.50 124 GLY A N 1
ATOM 939 C CA . GLY A 1 124 ? 9.571 7.844 -9.424 1.00 90.50 124 GLY A CA 1
ATOM 940 C C . GLY A 1 124 ? 9.222 6.494 -8.791 1.00 90.50 124 GLY A C 1
ATOM 941 O O . GLY A 1 124 ? 8.351 6.450 -7.922 1.00 90.50 124 GLY A O 1
ATOM 942 N N . ILE A 1 125 ? 9.949 5.416 -9.118 1.00 89.44 125 ILE A N 1
ATOM 943 C CA . ILE A 1 125 ? 9.798 4.119 -8.430 1.00 89.44 125 ILE A CA 1
ATOM 944 C C . ILE A 1 125 ? 10.109 4.270 -6.939 1.00 89.44 125 ILE A C 1
ATOM 946 O O . ILE A 1 125 ? 9.334 3.798 -6.106 1.00 89.44 125 ILE A O 1
ATOM 950 N N . TRP A 1 126 ? 11.216 4.925 -6.578 1.00 91.44 126 TRP A N 1
ATOM 951 C CA . TRP A 1 126 ? 11.585 5.109 -5.173 1.00 91.44 126 TRP A CA 1
ATOM 952 C C . TRP A 1 126 ? 10.551 5.924 -4.399 1.00 91.44 126 TRP A C 1
ATOM 954 O O . TRP A 1 126 ? 10.179 5.554 -3.281 1.00 91.44 126 TRP A O 1
ATOM 964 N N . LEU A 1 127 ? 10.046 7.001 -4.999 1.00 93.94 127 LEU A N 1
ATOM 965 C CA . LEU A 1 127 ? 9.017 7.841 -4.398 1.00 93.94 127 LEU A CA 1
ATOM 966 C C . LEU A 1 127 ? 7.707 7.075 -4.193 1.00 93.94 127 LEU A C 1
ATOM 968 O O . LEU A 1 127 ? 7.190 7.050 -3.075 1.00 93.94 127 LEU A O 1
ATOM 972 N N . LEU A 1 128 ? 7.188 6.441 -5.246 1.00 94.38 128 LEU A N 1
ATOM 973 C CA . LEU A 1 128 ? 5.861 5.819 -5.247 1.00 94.38 128 LEU A CA 1
ATOM 974 C C . LEU A 1 128 ? 5.820 4.483 -4.498 1.00 94.38 128 LEU A C 1
ATOM 976 O O . LEU A 1 128 ? 4.835 4.202 -3.816 1.00 94.38 128 LEU A O 1
ATOM 980 N N . SER A 1 129 ? 6.889 3.687 -4.562 1.00 91.25 129 SER A N 1
ATOM 981 C CA . SER A 1 129 ? 6.927 2.359 -3.935 1.00 91.25 129 SER A CA 1
ATOM 982 C C . SER A 1 129 ? 7.434 2.372 -2.496 1.00 91.25 129 SER A C 1
ATOM 984 O O . SER A 1 129 ? 7.029 1.510 -1.715 1.00 91.25 129 SER A O 1
ATOM 986 N N . TYR A 1 130 ? 8.307 3.319 -2.127 1.00 92.88 130 TYR A N 1
ATOM 987 C CA . TYR A 1 130 ? 9.010 3.274 -0.837 1.00 92.88 130 TYR A CA 1
ATOM 988 C C . TYR A 1 130 ? 8.826 4.534 0.000 1.00 92.88 130 TYR A C 1
ATOM 990 O O . TYR A 1 130 ? 8.331 4.442 1.123 1.00 92.88 130 TYR A O 1
ATOM 998 N N . LEU A 1 131 ? 9.191 5.710 -0.514 1.00 94.38 131 LEU A N 1
ATOM 999 C CA . LEU A 1 131 ? 9.274 6.918 0.313 1.00 94.38 131 LEU A CA 1
ATOM 1000 C C . LEU A 1 131 ? 7.895 7.452 0.715 1.00 94.38 131 LEU A C 1
ATOM 1002 O O . LEU A 1 131 ? 7.658 7.678 1.902 1.00 94.38 131 LEU A O 1
ATOM 1006 N N . VAL A 1 132 ? 6.969 7.611 -0.236 1.00 95.88 132 VAL A N 1
ATOM 1007 C CA . VAL A 1 132 ? 5.607 8.093 0.055 1.00 95.88 132 VAL A CA 1
ATOM 1008 C C . VAL A 1 132 ? 4.830 7.083 0.911 1.00 95.88 132 VAL A C 1
ATOM 1010 O O . VAL A 1 132 ? 4.314 7.486 1.960 1.00 95.88 132 VAL A O 1
ATOM 1013 N N . PRO A 1 133 ? 4.779 5.777 0.568 1.00 95.44 133 PRO A N 1
ATOM 1014 C CA . PRO A 1 133 ? 4.144 4.780 1.427 1.00 95.44 133 PRO A CA 1
ATOM 1015 C C . PRO A 1 133 ? 4.802 4.688 2.804 1.00 95.44 133 PRO A C 1
ATOM 1017 O O . PRO A 1 133 ? 4.105 4.664 3.817 1.00 95.44 133 PRO A O 1
ATOM 1020 N N . GLY A 1 134 ? 6.134 4.691 2.857 1.00 93.81 134 GLY A N 1
ATOM 1021 C CA . GLY A 1 134 ? 6.909 4.622 4.091 1.00 93.81 134 GLY A CA 1
ATOM 1022 C C . GLY A 1 134 ? 6.623 5.794 5.021 1.00 93.81 134 GLY A C 1
ATOM 1023 O O . GLY A 1 134 ? 6.318 5.580 6.194 1.00 93.81 134 GLY A O 1
ATOM 1024 N N . ALA A 1 135 ? 6.638 7.026 4.508 1.00 95.50 135 ALA A N 1
ATOM 1025 C CA . ALA A 1 135 ? 6.310 8.221 5.282 1.00 95.50 135 ALA A CA 1
ATOM 1026 C C . ALA A 1 135 ? 4.862 8.189 5.792 1.00 95.50 135 ALA A C 1
ATOM 1028 O O . ALA A 1 135 ? 4.614 8.429 6.978 1.00 95.50 135 ALA A O 1
ATOM 1029 N N . ALA A 1 136 ? 3.911 7.825 4.927 1.00 94.69 136 ALA A N 1
ATOM 1030 C CA . ALA A 1 136 ? 2.502 7.744 5.291 1.00 94.69 136 ALA A CA 1
ATOM 1031 C C . ALA A 1 136 ? 2.246 6.679 6.374 1.00 94.69 136 ALA A C 1
ATOM 1033 O O . ALA A 1 136 ? 1.575 6.961 7.369 1.00 94.69 136 ALA A O 1
ATOM 1034 N N . VAL A 1 137 ? 2.822 5.480 6.238 1.00 94.69 137 VAL A N 1
ATOM 1035 C CA . VAL A 1 137 ? 2.673 4.393 7.222 1.00 94.69 137 VAL A CA 1
ATOM 1036 C C . VAL A 1 137 ? 3.427 4.702 8.520 1.00 94.69 137 VAL A C 1
ATOM 1038 O O . VAL A 1 137 ? 2.919 4.399 9.599 1.00 94.69 137 VAL A O 1
ATOM 1041 N N . THR A 1 138 ? 4.581 5.370 8.454 1.00 95.12 138 THR A N 1
ATOM 1042 C CA . THR A 1 138 ? 5.317 5.848 9.640 1.00 95.12 138 THR A CA 1
ATOM 1043 C C . THR A 1 138 ? 4.471 6.842 10.435 1.00 95.12 138 THR A C 1
ATOM 1045 O O . THR A 1 138 ? 4.274 6.671 11.641 1.00 95.12 138 THR A O 1
ATOM 1048 N N . ALA A 1 139 ? 3.901 7.847 9.762 1.00 93.69 139 ALA A N 1
ATOM 1049 C CA . ALA A 1 139 ? 2.991 8.802 10.385 1.00 93.69 139 ALA A CA 1
ATOM 1050 C C . ALA A 1 139 ? 1.746 8.098 10.948 1.00 93.69 139 ALA A C 1
ATOM 1052 O O . ALA A 1 139 ? 1.343 8.357 12.083 1.00 93.69 139 ALA A O 1
ATOM 1053 N N . ALA A 1 140 ? 1.177 7.145 10.205 1.00 91.94 140 ALA A N 1
ATOM 1054 C CA . ALA A 1 140 ? 0.044 6.352 10.664 1.00 91.94 140 ALA A CA 1
ATOM 1055 C C . ALA A 1 140 ? 0.378 5.570 11.945 1.00 91.94 140 ALA A C 1
ATOM 1057 O O . ALA A 1 140 ? -0.418 5.586 12.882 1.00 91.94 140 ALA A O 1
ATOM 1058 N N . ALA A 1 141 ? 1.558 4.947 12.017 1.00 91.56 141 ALA A N 1
ATOM 1059 C CA . ALA A 1 141 ? 2.025 4.191 13.177 1.00 91.56 141 ALA A CA 1
ATOM 1060 C C . ALA A 1 141 ? 2.195 5.076 14.425 1.00 91.56 141 ALA A C 1
ATOM 1062 O O . ALA A 1 141 ? 1.811 4.674 15.526 1.00 91.56 141 ALA A O 1
ATOM 1063 N N . LEU A 1 142 ? 2.703 6.302 14.259 1.00 91.50 142 LEU A N 1
ATOM 1064 C CA . LEU A 1 142 ? 2.817 7.283 15.346 1.00 91.50 142 LEU A CA 1
ATOM 1065 C C . LEU A 1 142 ? 1.446 7.752 15.857 1.00 91.50 142 LEU A C 1
ATOM 1067 O O . LEU A 1 142 ? 1.273 7.961 17.060 1.00 91.50 142 LEU A O 1
ATOM 1071 N N . LEU A 1 143 ? 0.465 7.868 14.959 1.00 89.00 143 LEU A N 1
ATOM 1072 C CA . LEU A 1 143 ? -0.899 8.309 15.263 1.00 89.00 143 LEU A CA 1
ATOM 1073 C C . LEU A 1 143 ? -1.832 7.174 15.722 1.00 89.00 143 LEU A C 1
ATOM 1075 O O . LEU A 1 143 ? -3.013 7.424 15.976 1.00 89.00 143 LEU A O 1
ATOM 1079 N N . LEU A 1 144 ? -1.343 5.932 15.841 1.00 86.38 144 LEU A N 1
ATOM 1080 C CA . LEU A 1 144 ? -2.180 4.801 16.238 1.00 86.38 144 LEU A CA 1
ATOM 1081 C C . LEU A 1 144 ? -2.781 5.013 17.643 1.00 86.38 144 LEU A C 1
ATOM 1083 O O . LEU A 1 144 ? -2.047 5.232 18.614 1.00 86.38 144 LEU A O 1
ATOM 1087 N N . PRO A 1 145 ? -4.116 4.922 17.784 1.00 77.75 145 PRO A N 1
ATOM 1088 C CA . PRO A 1 145 ? -4.771 5.068 19.074 1.00 77.75 145 PRO A CA 1
ATOM 1089 C C . PRO A 1 145 ? -4.686 3.776 19.899 1.00 77.75 145 PRO A C 1
ATOM 1091 O O . PRO A 1 145 ? -4.964 2.674 19.419 1.00 77.75 145 PRO A O 1
ATOM 1094 N N . GLY A 1 146 ? -4.368 3.925 21.186 1.00 74.12 146 GLY A N 1
ATOM 1095 C CA . GLY A 1 146 ? -4.434 2.849 22.175 1.00 74.12 146 GLY A CA 1
ATOM 1096 C C . GLY A 1 146 ? -3.236 1.898 22.208 1.00 74.12 146 GLY A C 1
ATOM 1097 O O . GLY A 1 146 ? -3.316 0.897 22.912 1.00 74.12 146 GLY A O 1
ATOM 1098 N N . SER A 1 147 ? -2.151 2.160 21.480 1.00 80.81 147 SER A N 1
ATOM 1099 C CA . SER A 1 147 ? -0.871 1.469 21.682 1.00 80.81 147 SER A CA 1
ATOM 1100 C C . SER A 1 147 ? 0.097 2.328 22.503 1.00 80.81 147 SER A C 1
ATOM 1102 O O . SER A 1 147 ? 0.065 3.561 22.468 1.00 80.81 147 SER A O 1
ATOM 1104 N N . GLY A 1 148 ? 0.958 1.677 23.292 1.00 85.06 148 GLY A N 1
ATOM 1105 C CA . GLY A 1 148 ? 1.935 2.373 24.133 1.00 85.06 148 GLY A CA 1
ATOM 1106 C C . GLY A 1 148 ? 2.908 3.232 23.303 1.00 85.06 148 GLY A C 1
ATOM 1107 O O . GLY A 1 148 ? 3.272 2.844 22.189 1.00 85.06 148 GLY A O 1
ATOM 1108 N N . PRO A 1 149 ? 3.365 4.394 23.811 1.00 88.06 149 PRO A N 1
ATOM 1109 C CA . PRO A 1 149 ? 4.244 5.309 23.072 1.00 88.06 149 PRO A CA 1
ATOM 1110 C C . PRO A 1 149 ? 5.547 4.653 22.590 1.00 88.06 149 PRO A C 1
ATOM 1112 O O . PRO A 1 149 ? 5.966 4.912 21.465 1.00 88.06 149 PRO A O 1
ATOM 1115 N N . GLY A 1 150 ? 6.148 3.759 23.384 1.00 91.38 150 GLY A N 1
ATOM 1116 C CA . GLY A 1 150 ? 7.372 3.047 22.995 1.00 91.38 150 GLY A CA 1
ATOM 1117 C C . GLY A 1 150 ? 7.186 2.151 21.767 1.00 91.38 150 GLY A C 1
ATOM 1118 O O . GLY A 1 150 ? 7.992 2.191 20.844 1.00 91.38 150 GLY A O 1
ATOM 1119 N N . ARG A 1 151 ? 6.076 1.406 21.701 1.00 90.75 151 ARG A N 1
ATOM 1120 C CA . ARG A 1 151 ? 5.774 0.510 20.572 1.00 90.75 151 ARG A CA 1
ATOM 1121 C C . ARG A 1 151 ? 5.460 1.270 19.291 1.00 90.75 151 ARG A C 1
ATOM 1123 O O . ARG A 1 151 ? 5.907 0.864 18.226 1.00 90.75 151 ARG A O 1
ATOM 1130 N N . ARG A 1 152 ? 4.745 2.396 19.398 1.00 92.31 152 ARG A N 1
ATOM 1131 C CA . ARG A 1 152 ? 4.479 3.289 18.259 1.00 92.31 152 ARG A CA 1
ATOM 1132 C C . ARG A 1 152 ? 5.769 3.838 17.667 1.00 92.31 152 ARG A C 1
ATOM 1134 O O . ARG A 1 152 ? 5.947 3.778 16.458 1.00 92.31 152 ARG A O 1
ATOM 1141 N N . ARG A 1 153 ? 6.683 4.315 18.519 1.00 94.19 153 ARG A N 1
ATOM 1142 C CA . ARG A 1 153 ? 7.995 4.822 18.090 1.00 94.19 153 ARG A CA 1
ATOM 1143 C C . ARG A 1 153 ? 8.857 3.726 17.473 1.00 94.19 153 ARG A C 1
ATOM 1145 O O . ARG A 1 153 ? 9.419 3.952 16.411 1.00 94.19 153 ARG A O 1
ATOM 1152 N N . LEU A 1 154 ? 8.919 2.546 18.094 1.00 95.88 154 LEU A N 1
ATOM 1153 C CA . LEU A 1 154 ? 9.672 1.410 17.559 1.00 95.88 154 LEU A CA 1
ATOM 1154 C C . LEU A 1 154 ? 9.119 0.965 16.201 1.00 95.88 154 LEU A C 1
ATOM 1156 O O . LEU A 1 154 ? 9.874 0.834 15.245 1.00 95.88 154 LEU A O 1
ATOM 1160 N N . GLY A 1 155 ? 7.803 0.786 16.094 1.00 94.06 155 GLY A N 1
ATOM 1161 C CA . GLY A 1 155 ? 7.165 0.398 14.841 1.00 94.06 155 GLY A CA 1
ATOM 1162 C C . GLY A 1 155 ? 7.352 1.435 13.734 1.00 94.06 155 GLY A C 1
ATOM 1163 O O . GLY A 1 155 ? 7.711 1.075 12.617 1.00 94.06 155 GLY A O 1
ATOM 1164 N N . ALA A 1 156 ? 7.200 2.722 14.056 1.00 94.56 156 ALA A N 1
ATOM 1165 C CA . ALA A 1 156 ? 7.479 3.820 13.134 1.00 94.56 156 ALA A CA 1
ATOM 1166 C C . ALA A 1 156 ? 8.949 3.841 12.683 1.00 94.56 156 ALA A C 1
ATOM 1168 O O . ALA A 1 156 ? 9.218 3.986 11.495 1.00 94.56 156 ALA A O 1
ATOM 1169 N N . ALA A 1 157 ? 9.897 3.635 13.602 1.00 96.69 157 ALA A N 1
ATOM 1170 C CA . ALA A 1 157 ? 11.319 3.568 13.276 1.00 96.69 157 ALA A CA 1
ATOM 1171 C C . ALA A 1 157 ? 11.642 2.390 12.344 1.00 96.69 157 ALA A C 1
ATOM 1173 O O . ALA A 1 157 ? 12.404 2.563 11.399 1.00 96.69 157 ALA A O 1
ATOM 1174 N N . LEU A 1 158 ? 11.030 1.220 12.560 1.00 97.25 158 LEU A N 1
ATOM 1175 C CA . LEU A 1 158 ? 11.196 0.052 11.688 1.00 97.25 158 LEU A CA 1
ATOM 1176 C C . LEU A 1 158 ? 10.636 0.302 10.279 1.00 97.25 158 LEU A C 1
ATOM 1178 O O . LEU A 1 158 ? 11.293 -0.036 9.298 1.00 97.25 158 LEU A O 1
ATOM 1182 N N . VAL A 1 159 ? 9.464 0.937 10.163 1.00 96.12 159 VAL A N 1
ATOM 1183 C CA . VAL A 1 159 ? 8.878 1.314 8.862 1.00 96.12 159 VAL A CA 1
ATOM 1184 C C . VAL A 1 159 ? 9.742 2.355 8.145 1.00 96.12 159 VAL A C 1
ATOM 1186 O O . VAL A 1 159 ? 9.997 2.221 6.949 1.00 96.12 159 VAL A O 1
ATOM 1189 N N . ALA A 1 160 ? 10.234 3.367 8.860 1.00 96.38 160 ALA A N 1
ATOM 1190 C CA . ALA A 1 160 ? 11.119 4.376 8.289 1.00 96.38 160 ALA A CA 1
ATOM 1191 C C . ALA A 1 160 ? 12.451 3.761 7.828 1.00 96.38 160 ALA A C 1
ATOM 1193 O O . ALA A 1 160 ? 12.893 4.015 6.708 1.00 96.38 160 ALA A O 1
ATOM 1194 N N . ALA A 1 161 ? 13.053 2.896 8.651 1.00 95.81 161 ALA A N 1
ATOM 1195 C CA . ALA A 1 161 ? 14.271 2.169 8.306 1.00 95.81 161 ALA A CA 1
ATOM 1196 C C . ALA A 1 161 ? 14.065 1.256 7.092 1.00 95.81 161 ALA A C 1
ATOM 1198 O O . ALA A 1 161 ? 14.942 1.181 6.239 1.00 95.81 161 ALA A O 1
ATOM 1199 N N . ALA A 1 162 ? 12.902 0.612 6.972 1.00 95.00 162 ALA A N 1
ATOM 1200 C CA . ALA A 1 162 ? 12.546 -0.173 5.799 1.00 95.00 162 ALA A CA 1
ATOM 1201 C C . ALA A 1 162 ? 12.471 0.682 4.527 1.00 95.00 162 ALA A C 1
ATOM 1203 O O . ALA A 1 162 ? 13.054 0.315 3.512 1.00 95.00 162 ALA A O 1
ATOM 1204 N N . ALA A 1 163 ? 11.794 1.831 4.581 1.00 94.44 163 ALA A N 1
ATOM 1205 C CA . ALA A 1 163 ? 11.657 2.719 3.428 1.00 94.44 163 ALA A CA 1
ATOM 1206 C C . ALA A 1 163 ? 13.011 3.277 2.962 1.00 94.44 163 ALA A C 1
ATOM 1208 O O . ALA A 1 163 ? 13.298 3.278 1.767 1.00 94.44 163 ALA A O 1
ATOM 1209 N N . VAL A 1 164 ? 13.864 3.698 3.902 1.00 93.81 164 VAL A N 1
ATOM 1210 C CA . VAL A 1 164 ? 15.229 4.161 3.599 1.00 93.81 164 VAL A CA 1
ATOM 1211 C C . VAL A 1 164 ? 16.091 3.003 3.096 1.00 93.81 164 VAL A C 1
ATOM 1213 O O . VAL A 1 164 ? 16.778 3.141 2.088 1.00 93.81 164 VAL A O 1
ATOM 1216 N N . GLY A 1 165 ? 16.017 1.845 3.755 1.00 90.69 165 GLY A N 1
ATOM 1217 C CA . GLY A 1 165 ? 16.736 0.636 3.367 1.00 90.69 165 GLY A CA 1
ATOM 1218 C C . GLY A 1 165 ? 16.414 0.212 1.938 1.00 90.69 165 GLY A C 1
ATOM 1219 O O . GLY A 1 165 ? 17.332 -0.005 1.163 1.00 90.69 165 GLY A O 1
ATOM 1220 N N . ALA A 1 166 ? 15.139 0.210 1.540 1.00 89.94 166 ALA A N 1
ATOM 1221 C CA . ALA A 1 166 ? 14.725 -0.131 0.177 1.00 89.94 166 ALA A CA 1
ATOM 1222 C C . ALA A 1 166 ? 15.358 0.761 -0.908 1.00 89.94 166 ALA A C 1
ATOM 1224 O O . ALA A 1 166 ? 15.583 0.300 -2.025 1.00 89.94 166 ALA A O 1
ATOM 1225 N N . VAL A 1 167 ? 15.656 2.023 -0.585 1.00 90.69 167 VAL A N 1
ATOM 1226 C CA . VAL A 1 167 ? 16.311 2.971 -1.500 1.00 90.69 167 VAL A CA 1
ATOM 1227 C C . VAL A 1 167 ? 17.833 2.814 -1.479 1.00 90.69 167 VAL A C 1
ATOM 1229 O O . VAL A 1 167 ? 18.470 2.843 -2.527 1.00 90.69 167 VAL A O 1
ATOM 1232 N N . VAL A 1 168 ? 18.426 2.621 -0.298 1.00 89.50 168 VAL A N 1
ATOM 1233 C CA . VAL A 1 168 ? 19.888 2.558 -0.121 1.00 89.50 168 VAL A CA 1
ATOM 1234 C C . VAL A 1 168 ? 20.463 1.204 -0.534 1.00 89.50 168 VAL A C 1
ATOM 1236 O O . VAL A 1 168 ? 21.518 1.141 -1.156 1.00 89.50 168 VAL A O 1
ATOM 1239 N N . THR A 1 169 ? 19.781 0.110 -0.214 1.00 85.62 169 THR A N 1
ATOM 1240 C CA . THR A 1 169 ? 20.216 -1.262 -0.493 1.00 85.62 169 THR A CA 1
ATOM 1241 C C . THR A 1 169 ? 20.666 -1.494 -1.944 1.00 85.62 169 THR A C 1
ATOM 1243 O O . THR A 1 169 ? 21.792 -1.967 -2.110 1.00 85.62 169 THR A O 1
ATOM 1246 N N . PRO A 1 170 ? 19.895 -1.137 -2.992 1.00 82.06 170 PRO A N 1
ATOM 1247 C CA . PRO A 1 170 ? 20.331 -1.335 -4.378 1.00 82.06 170 PRO A CA 1
ATOM 1248 C C . PRO A 1 170 ? 21.528 -0.461 -4.790 1.00 82.06 170 PRO A C 1
ATOM 1250 O O . PRO A 1 170 ? 22.137 -0.727 -5.820 1.00 82.06 170 PRO A O 1
ATOM 1253 N N . LEU A 1 171 ? 21.875 0.572 -4.013 1.00 83.88 171 LEU A N 1
ATOM 1254 C CA . LEU A 1 171 ? 23.029 1.440 -4.276 1.00 83.88 171 LEU A CA 1
ATOM 1255 C C . LEU A 1 171 ? 24.334 0.894 -3.692 1.00 83.88 171 LEU A C 1
ATOM 1257 O O . LEU A 1 171 ? 25.411 1.287 -4.131 1.00 83.88 171 LEU A O 1
ATOM 1261 N N . VAL A 1 172 ? 24.244 0.024 -2.685 1.00 84.94 172 VAL A N 1
ATOM 1262 C CA . VAL A 1 172 ? 25.404 -0.437 -1.906 1.00 84.94 172 VAL A CA 1
ATOM 1263 C C . VAL A 1 172 ? 25.689 -1.919 -2.131 1.00 84.94 172 VAL A C 1
ATOM 1265 O O . VAL A 1 172 ? 26.843 -2.340 -2.067 1.00 84.94 172 VAL A O 1
ATOM 1268 N N . LEU A 1 173 ? 24.656 -2.728 -2.383 1.00 80.75 173 LEU A N 1
ATOM 1269 C CA . LEU A 1 173 ? 24.806 -4.171 -2.540 1.00 80.75 173 LEU A CA 1
ATOM 1270 C C . LEU A 1 173 ? 25.007 -4.559 -4.013 1.00 80.75 173 LEU A C 1
ATOM 1272 O O . LEU A 1 173 ? 24.248 -4.106 -4.872 1.00 80.75 173 LEU A O 1
ATOM 1276 N N . PRO A 1 174 ? 25.995 -5.421 -4.321 1.00 76.12 174 PRO A N 1
ATOM 1277 C CA . PRO A 1 174 ? 26.200 -5.912 -5.676 1.00 76.12 174 PRO A CA 1
ATOM 1278 C C . PRO A 1 174 ? 25.030 -6.795 -6.120 1.00 76.12 174 PRO A C 1
ATOM 1280 O O . PRO A 1 174 ? 24.409 -7.498 -5.315 1.00 76.12 174 PRO A O 1
ATOM 1283 N N . VAL A 1 175 ? 24.763 -6.796 -7.428 1.00 71.19 175 VAL A N 1
ATOM 1284 C CA . VAL A 1 175 ? 23.772 -7.688 -8.036 1.00 71.19 175 VAL A CA 1
ATOM 1285 C C . VAL A 1 175 ? 24.226 -9.130 -7.808 1.00 71.19 175 VAL A C 1
ATOM 1287 O O . VAL A 1 175 ? 25.289 -9.539 -8.272 1.00 71.19 175 VAL A O 1
ATOM 1290 N N . SER A 1 176 ? 23.438 -9.892 -7.055 1.00 69.31 176 SER A N 1
ATOM 1291 C CA . SER A 1 176 ? 23.671 -11.314 -6.796 1.00 69.31 176 SER A CA 1
ATOM 1292 C C . SER A 1 176 ? 22.679 -12.161 -7.592 1.00 69.31 176 SER A C 1
ATOM 1294 O O . SER A 1 176 ? 21.663 -11.660 -8.064 1.00 69.31 176 SER A O 1
ATOM 1296 N N . GLY A 1 177 ? 22.994 -13.441 -7.793 1.00 63.69 177 GLY A N 1
ATOM 1297 C CA . GLY A 1 177 ? 22.074 -14.391 -8.414 1.00 63.69 177 GLY A CA 1
ATOM 1298 C C . GLY A 1 177 ? 21.003 -14.872 -7.435 1.00 63.69 177 GLY A C 1
ATOM 1299 O O . GLY A 1 177 ? 21.172 -14.814 -6.212 1.00 63.69 177 GLY A O 1
ATOM 1300 N N . TRP A 1 178 ? 19.908 -15.394 -7.977 1.00 61.66 178 TRP A N 1
ATOM 1301 C CA . TRP A 1 178 ? 18.910 -16.102 -7.181 1.00 6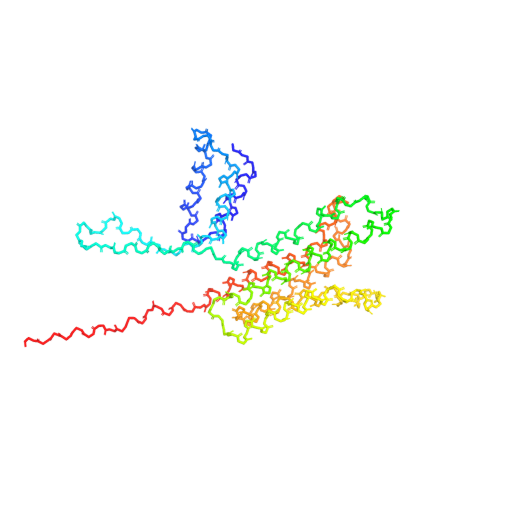1.66 178 TRP A CA 1
ATOM 1302 C C . TRP A 1 178 ? 19.548 -17.330 -6.497 1.00 61.66 178 TRP A C 1
ATOM 1304 O O . TRP A 1 178 ? 20.341 -18.025 -7.136 1.00 61.66 178 TRP A O 1
ATOM 1314 N N . PRO A 1 179 ? 19.241 -17.626 -5.218 1.00 63.47 179 PRO A N 1
ATOM 1315 C CA . PRO A 1 179 ? 18.235 -16.988 -4.362 1.00 63.47 179 PRO A CA 1
ATOM 1316 C C . PRO A 1 179 ? 18.762 -15.829 -3.501 1.00 63.47 179 PRO A C 1
ATOM 1318 O O . PRO A 1 179 ? 17.979 -15.202 -2.799 1.00 63.47 179 PRO A O 1
ATOM 1321 N N . VAL A 1 180 ? 20.063 -15.529 -3.516 1.00 69.31 180 VAL A N 1
ATOM 1322 C CA . VAL A 1 180 ? 20.669 -14.510 -2.632 1.00 69.31 180 VAL A CA 1
ATOM 1323 C C . VAL A 1 180 ? 20.154 -13.100 -2.955 1.00 69.31 180 VAL A C 1
ATOM 1325 O O . VAL A 1 180 ? 19.992 -12.280 -2.050 1.00 69.31 180 VAL A O 1
ATOM 1328 N N . SER A 1 181 ? 19.788 -12.856 -4.216 1.00 69.31 181 SER A N 1
ATOM 1329 C CA . SER A 1 181 ? 19.207 -11.596 -4.696 1.00 69.31 181 SER A CA 1
ATOM 1330 C C . SER A 1 181 ? 17.882 -11.202 -4.045 1.00 69.31 181 SER A C 1
ATOM 1332 O O . SER A 1 181 ? 17.551 -10.019 -4.017 1.00 69.31 181 SER A O 1
ATOM 1334 N N . ILE A 1 182 ? 17.123 -12.158 -3.495 1.00 74.50 182 ILE A N 1
ATOM 1335 C CA . ILE A 1 182 ? 15.777 -11.885 -2.974 1.00 74.50 182 ILE A CA 1
ATOM 1336 C C . ILE A 1 182 ? 15.802 -11.161 -1.628 1.00 74.50 182 ILE A C 1
ATOM 1338 O O . ILE A 1 182 ? 14.887 -10.410 -1.300 1.00 74.50 182 ILE A O 1
ATOM 1342 N N . LEU A 1 183 ? 16.848 -11.390 -0.831 1.00 79.75 183 LEU A N 1
ATOM 1343 C CA . LEU A 1 183 ? 16.983 -10.864 0.527 1.00 79.75 183 LEU A CA 1
ATOM 1344 C C . LEU A 1 183 ? 16.975 -9.326 0.548 1.00 79.75 183 LEU A C 1
ATOM 1346 O O . LEU A 1 183 ? 16.146 -8.765 1.267 1.00 79.75 183 LEU A O 1
ATOM 1350 N N . PRO A 1 184 ? 17.811 -8.641 -0.257 1.00 80.88 184 PRO A N 1
ATOM 1351 C CA . PRO A 1 184 ? 17.759 -7.191 -0.442 1.00 80.88 184 PRO A CA 1
ATOM 1352 C C . PRO A 1 184 ? 16.367 -6.648 -0.792 1.00 80.88 184 PRO A C 1
ATOM 1354 O O . PRO A 1 184 ? 15.959 -5.619 -0.259 1.00 80.88 184 PRO A O 1
ATOM 1357 N N . THR A 1 185 ? 15.629 -7.355 -1.650 1.00 78.44 185 THR A N 1
ATOM 1358 C CA . THR A 1 185 ? 14.299 -6.945 -2.119 1.00 78.44 185 THR A CA 1
ATOM 1359 C C . THR A 1 185 ? 13.224 -7.170 -1.056 1.00 78.44 185 THR A C 1
ATOM 1361 O O . THR A 1 185 ? 12.342 -6.337 -0.874 1.00 78.44 185 THR A O 1
ATOM 1364 N N . VAL A 1 186 ? 13.285 -8.283 -0.323 1.00 87.38 186 VAL A N 1
ATOM 1365 C CA . VAL A 1 186 ? 12.225 -8.718 0.602 1.00 87.38 186 VAL A CA 1
ATOM 1366 C C . VAL A 1 186 ? 12.368 -8.132 1.997 1.00 87.38 186 VAL A C 1
ATOM 1368 O O . VAL A 1 186 ? 11.361 -7.828 2.645 1.00 87.38 186 VAL A O 1
ATOM 1371 N N . LEU A 1 187 ? 13.601 -7.968 2.472 1.00 90.94 187 LEU A N 1
ATOM 1372 C CA . LEU A 1 187 ? 13.874 -7.527 3.835 1.00 90.94 187 LEU A CA 1
ATOM 1373 C C . LEU A 1 187 ? 13.191 -6.189 4.181 1.00 90.94 187 LEU A C 1
ATOM 1375 O O . LEU A 1 187 ? 12.581 -6.127 5.252 1.00 90.94 187 LEU A O 1
ATOM 1379 N N . PRO A 1 188 ? 13.184 -5.156 3.311 1.00 92.44 188 PRO A N 1
ATOM 1380 C CA . PRO A 1 188 ? 12.448 -3.923 3.578 1.00 92.44 188 PRO A CA 1
ATOM 1381 C C . PRO A 1 188 ? 10.947 -4.153 3.785 1.00 92.44 188 PRO A C 1
ATOM 1383 O O . PRO A 1 188 ? 10.365 -3.641 4.739 1.00 92.44 188 PRO A O 1
ATOM 1386 N N . PHE A 1 189 ? 10.307 -4.975 2.951 1.00 93.19 189 PHE A N 1
ATOM 1387 C CA . PHE A 1 189 ? 8.876 -5.264 3.074 1.00 93.19 189 PHE A CA 1
ATOM 1388 C C . PHE A 1 189 ? 8.546 -6.014 4.371 1.00 93.19 189 PHE A C 1
ATOM 1390 O O . PHE A 1 189 ? 7.574 -5.675 5.054 1.00 93.19 189 PHE A O 1
ATOM 1397 N N . LEU A 1 190 ? 9.378 -6.991 4.746 1.00 94.94 190 LEU A N 1
ATOM 1398 C CA . LEU A 1 190 ? 9.242 -7.709 6.017 1.00 94.94 190 LEU A CA 1
ATOM 1399 C C . LEU A 1 190 ? 9.427 -6.776 7.213 1.00 94.94 190 LEU A C 1
ATOM 1401 O O . LEU A 1 190 ? 8.644 -6.837 8.161 1.00 94.94 190 LEU A O 1
ATOM 1405 N N . LEU A 1 191 ? 10.427 -5.897 7.161 1.00 95.75 191 LEU A N 1
ATOM 1406 C CA . LEU A 1 191 ? 10.725 -4.950 8.22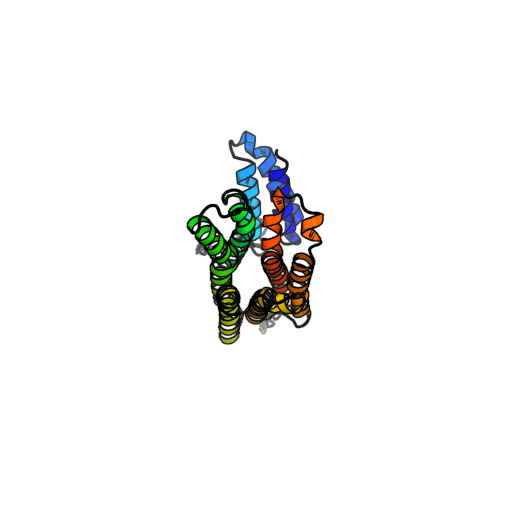9 1.00 95.75 191 LEU A CA 1
ATOM 1407 C C . LEU A 1 191 ? 9.605 -3.913 8.393 1.00 95.75 191 LEU A C 1
ATOM 1409 O O . LEU A 1 191 ? 9.193 -3.632 9.520 1.00 95.75 191 LEU A O 1
ATOM 1413 N N . ALA A 1 192 ? 9.057 -3.404 7.286 1.00 96.19 192 ALA A N 1
ATOM 1414 C CA . ALA A 1 192 ? 7.913 -2.496 7.301 1.00 96.19 192 ALA A CA 1
ATOM 1415 C C . ALA A 1 192 ? 6.676 -3.160 7.925 1.00 96.19 192 ALA A C 1
ATOM 1417 O O . ALA A 1 192 ? 6.036 -2.583 8.809 1.00 96.19 192 ALA A O 1
ATOM 1418 N N . LEU A 1 193 ? 6.360 -4.396 7.521 1.00 96.44 193 LEU A N 1
ATOM 1419 C CA . LEU A 1 193 ? 5.232 -5.136 8.085 1.00 96.44 193 LEU A CA 1
ATOM 1420 C C . LEU A 1 193 ? 5.455 -5.463 9.567 1.00 96.44 193 LEU A C 1
ATOM 1422 O O . LEU A 1 193 ? 4.553 -5.255 10.376 1.00 96.44 193 LEU A O 1
ATOM 1426 N N . ALA A 1 194 ? 6.653 -5.905 9.952 1.00 96.50 194 ALA A N 1
ATOM 1427 C CA . ALA A 1 194 ? 7.003 -6.146 11.351 1.00 96.50 194 ALA A CA 1
ATOM 1428 C C . ALA A 1 194 ? 6.854 -4.869 12.192 1.00 96.50 194 ALA A C 1
ATOM 1430 O O . ALA A 1 194 ? 6.256 -4.906 13.269 1.00 96.50 194 ALA A O 1
ATOM 1431 N N . GLY A 1 195 ? 7.311 -3.724 11.675 1.00 96.06 195 GLY A N 1
ATOM 1432 C CA . GLY A 1 195 ? 7.115 -2.419 12.302 1.00 96.06 195 GLY A CA 1
ATOM 1433 C C . GLY A 1 195 ? 5.639 -2.092 12.530 1.00 96.06 195 GLY A C 1
ATOM 1434 O O . GLY A 1 195 ? 5.249 -1.689 13.630 1.00 96.06 195 GLY A O 1
ATOM 1435 N N . TRP A 1 196 ? 4.790 -2.352 11.537 1.00 95.69 196 TRP A N 1
ATOM 1436 C CA . TRP A 1 196 ? 3.341 -2.186 11.664 1.00 95.69 196 TRP A CA 1
ATOM 1437 C C . TRP A 1 196 ? 2.710 -3.127 12.706 1.00 95.69 196 TRP A C 1
ATOM 1439 O O . TRP A 1 196 ? 1.889 -2.693 13.523 1.00 95.69 196 TRP A O 1
ATOM 1449 N N . LEU A 1 197 ? 3.106 -4.404 12.731 1.00 95.06 197 LEU A N 1
ATOM 1450 C CA . LEU A 1 197 ? 2.634 -5.387 13.717 1.00 95.06 197 LEU A CA 1
ATOM 1451 C C . LEU A 1 197 ? 3.016 -4.988 15.149 1.00 95.06 197 LEU A C 1
ATOM 1453 O O . LEU A 1 197 ? 2.192 -5.077 16.063 1.00 95.06 197 LEU A O 1
ATOM 1457 N N . VAL A 1 198 ? 4.238 -4.485 15.341 1.00 95.25 198 VAL A N 1
ATOM 1458 C CA . VAL A 1 198 ? 4.704 -3.938 16.624 1.00 95.25 198 VAL A CA 1
ATOM 1459 C C . VAL A 1 198 ? 3.873 -2.718 17.032 1.00 95.25 198 VAL A C 1
ATOM 1461 O O . VAL A 1 198 ? 3.431 -2.634 18.182 1.00 95.25 198 VAL A O 1
ATOM 1464 N N . ALA A 1 199 ? 3.620 -1.790 16.104 1.00 92.44 199 ALA A N 1
ATOM 1465 C CA . ALA A 1 199 ? 2.876 -0.560 16.381 1.00 92.44 199 ALA A CA 1
ATOM 1466 C C . ALA A 1 199 ? 1.401 -0.814 16.745 1.00 92.44 199 ALA A C 1
ATOM 1468 O O . ALA A 1 199 ? 0.829 -0.091 17.570 1.00 92.44 199 ALA A O 1
ATOM 1469 N N . THR A 1 200 ? 0.794 -1.841 16.142 1.00 90.69 200 THR A N 1
ATOM 1470 C CA . THR A 1 200 ? -0.608 -2.240 16.356 1.00 90.69 200 THR A CA 1
ATOM 1471 C C . THR A 1 200 ? -0.818 -3.208 17.519 1.00 90.69 200 THR A C 1
ATOM 1473 O O . THR A 1 200 ? -1.972 -3.476 17.847 1.00 90.69 200 THR A O 1
ATOM 1476 N N . ASP A 1 201 ? 0.255 -3.684 18.164 1.00 89.94 201 ASP A N 1
ATOM 1477 C CA . ASP A 1 201 ? 0.199 -4.731 19.196 1.00 89.94 201 ASP A CA 1
ATOM 1478 C C . ASP A 1 201 ? -0.524 -5.992 18.695 1.00 89.94 201 ASP A C 1
ATOM 1480 O O . ASP A 1 201 ? -1.484 -6.490 19.285 1.00 89.94 201 ASP A O 1
ATOM 1484 N N . ALA A 1 202 ? -0.102 -6.462 17.522 1.00 88.50 202 ALA A N 1
ATOM 1485 C CA . ALA A 1 202 ? -0.752 -7.575 16.856 1.00 88.50 202 ALA A CA 1
ATOM 1486 C C . ALA A 1 202 ? -0.534 -8.905 17.617 1.00 88.50 202 ALA A C 1
ATOM 1488 O O . ALA A 1 202 ? 0.569 -9.170 18.112 1.00 88.50 202 ALA A O 1
ATOM 1489 N N . PRO A 1 203 ? -1.552 -9.787 17.683 1.00 89.12 203 PRO A N 1
ATOM 1490 C CA . PRO A 1 203 ? -1.427 -11.082 18.349 1.00 89.12 203 PRO A CA 1
ATOM 1491 C C . PRO A 1 203 ? -0.375 -11.961 17.660 1.00 89.12 203 PRO A C 1
ATOM 1493 O O . PRO A 1 203 ? -0.148 -11.839 16.458 1.00 89.12 203 PRO A O 1
ATOM 1496 N N . ARG A 1 204 ? 0.209 -12.931 18.383 1.00 91.12 204 ARG A N 1
ATOM 1497 C CA . ARG A 1 204 ? 1.248 -13.839 17.838 1.00 91.12 204 ARG A CA 1
ATOM 1498 C C . ARG A 1 204 ? 0.854 -14.497 16.508 1.00 91.12 204 ARG A C 1
ATOM 1500 O O . ARG A 1 204 ? 1.696 -14.649 15.637 1.00 91.12 204 ARG A O 1
ATOM 1507 N N . ARG A 1 205 ? -0.428 -14.828 16.313 1.00 91.31 205 ARG A N 1
ATOM 1508 C CA . ARG A 1 205 ? -0.932 -15.420 15.058 1.00 91.31 205 ARG A CA 1
ATOM 1509 C C . ARG A 1 205 ? -0.837 -14.473 13.856 1.00 91.31 205 ARG A C 1
ATOM 1511 O O . ARG A 1 205 ? -0.621 -14.941 12.748 1.00 91.31 205 ARG A O 1
ATOM 1518 N N . ALA A 1 206 ? -0.949 -13.160 14.062 1.00 92.00 206 ALA A N 1
ATOM 1519 C CA . ALA A 1 206 ? -0.840 -12.174 12.987 1.00 92.00 206 ALA A CA 1
ATOM 1520 C C . ALA A 1 206 ? 0.581 -12.089 12.403 1.00 92.00 206 ALA A C 1
ATOM 1522 O O . ALA A 1 206 ? 0.749 -11.647 11.272 1.00 92.00 206 ALA A O 1
ATOM 1523 N N . TRP A 1 207 ? 1.602 -12.568 13.121 1.00 94.75 207 TRP A N 1
ATOM 1524 C CA . TRP A 1 207 ? 2.967 -12.646 12.597 1.00 94.75 207 TRP A CA 1
ATOM 1525 C C . TRP A 1 207 ? 3.103 -13.634 11.434 1.00 94.75 207 TRP A C 1
ATOM 1527 O O . TRP A 1 207 ? 4.002 -13.475 10.615 1.00 94.75 207 TRP A O 1
ATOM 1537 N N . LEU A 1 208 ? 2.167 -14.582 11.282 1.00 94.56 208 LEU A N 1
ATOM 1538 C CA . LEU A 1 208 ? 2.097 -15.447 10.100 1.00 94.56 208 LEU A CA 1
ATOM 1539 C C . LEU A 1 208 ? 1.867 -14.649 8.807 1.00 94.56 208 LEU A C 1
ATOM 1541 O O . LEU A 1 208 ? 2.256 -15.107 7.736 1.00 94.56 208 LEU A O 1
ATOM 1545 N N . PHE A 1 209 ? 1.308 -13.434 8.885 1.00 94.50 209 PHE A N 1
ATOM 1546 C CA . PHE A 1 209 ? 1.143 -12.574 7.712 1.00 94.50 209 PHE A CA 1
ATOM 1547 C C . PHE A 1 209 ? 2.472 -12.070 7.129 1.00 94.50 209 PHE A C 1
ATOM 1549 O O . PHE A 1 209 ? 2.471 -11.607 5.992 1.00 94.50 209 PHE A O 1
ATOM 1556 N N . LEU A 1 210 ? 3.606 -12.216 7.830 1.00 94.19 210 LEU A N 1
ATOM 1557 C CA . LEU A 1 210 ? 4.938 -11.972 7.253 1.00 94.19 210 LEU A CA 1
ATOM 1558 C C . LEU A 1 210 ? 5.262 -12.918 6.088 1.00 94.19 210 LEU A C 1
ATOM 1560 O O . LEU A 1 210 ? 6.066 -12.572 5.227 1.00 94.19 210 LEU A O 1
ATOM 1564 N N . LEU A 1 211 ? 4.608 -14.081 6.014 1.00 93.75 211 LEU A N 1
ATOM 1565 C CA . LEU A 1 211 ? 4.765 -15.006 4.890 1.00 93.75 211 LEU A CA 1
ATOM 1566 C C . LEU A 1 211 ? 4.172 -14.453 3.587 1.00 93.75 211 LEU A C 1
ATOM 1568 O O . LEU A 1 211 ? 4.563 -14.890 2.510 1.00 93.75 211 LEU A O 1
ATOM 1572 N N . LEU A 1 212 ? 3.247 -13.491 3.666 1.00 93.56 212 LEU A N 1
ATOM 1573 C CA . LEU A 1 212 ? 2.533 -12.948 2.511 1.00 93.56 212 LEU A CA 1
ATOM 1574 C C . LEU A 1 212 ? 3.450 -12.109 1.595 1.00 93.56 212 LEU A C 1
ATOM 1576 O O . LEU A 1 212 ? 3.531 -12.439 0.412 1.00 93.56 212 LEU A O 1
ATOM 1580 N N . PRO A 1 213 ? 4.208 -11.106 2.090 1.00 92.88 213 PRO A N 1
ATOM 1581 C CA . PRO A 1 213 ? 5.199 -10.409 1.267 1.00 92.88 213 PRO A CA 1
ATOM 1582 C C . PRO A 1 213 ? 6.362 -11.286 0.826 1.00 92.88 213 PRO A C 1
ATOM 1584 O O . PRO A 1 213 ? 6.862 -11.100 -0.282 1.00 92.88 213 PRO A O 1
ATOM 1587 N N . LEU A 1 214 ? 6.751 -12.276 1.634 1.00 92.25 214 LEU A N 1
ATOM 1588 C CA . LEU A 1 214 ? 7.745 -13.261 1.220 1.00 92.25 214 LEU A CA 1
ATOM 1589 C C . LEU A 1 214 ? 7.245 -14.065 0.010 1.00 92.25 214 LEU A C 1
ATOM 1591 O O . LEU A 1 214 ? 7.943 -14.143 -0.992 1.00 92.25 214 LEU A O 1
ATOM 1595 N N . GLY A 1 215 ? 6.024 -14.602 0.078 1.00 91.81 215 GLY A N 1
ATOM 1596 C CA . GLY A 1 215 ? 5.402 -15.353 -1.014 1.00 91.81 215 GLY A CA 1
ATOM 1597 C C . GLY A 1 215 ? 5.149 -14.509 -2.267 1.00 91.81 215 GLY A C 1
ATOM 1598 O O . GLY A 1 215 ? 5.341 -14.981 -3.383 1.00 91.81 215 GLY A O 1
ATOM 1599 N N . ALA A 1 216 ? 4.749 -13.245 -2.099 1.00 91.94 216 ALA A N 1
ATOM 1600 C CA . ALA A 1 216 ? 4.579 -12.326 -3.221 1.00 91.94 216 ALA A CA 1
ATOM 1601 C C . ALA A 1 216 ? 5.914 -12.063 -3.928 1.00 91.94 216 ALA A C 1
ATOM 1603 O O . ALA A 1 216 ? 5.986 -12.135 -5.151 1.00 91.94 216 ALA A O 1
ATOM 1604 N N . ALA A 1 217 ? 6.981 -11.807 -3.174 1.00 89.50 217 ALA A N 1
ATOM 1605 C CA . ALA A 1 217 ? 8.292 -11.567 -3.754 1.00 89.50 217 ALA A CA 1
ATOM 1606 C C . ALA A 1 217 ? 8.903 -12.820 -4.388 1.00 89.50 217 ALA A C 1
ATOM 1608 O O . ALA A 1 217 ? 9.446 -12.722 -5.482 1.00 89.50 217 ALA A O 1
ATOM 1609 N N . THR A 1 218 ? 8.774 -14.002 -3.772 1.00 89.19 218 THR A N 1
ATOM 1610 C CA . THR A 1 218 ? 9.243 -15.251 -4.399 1.00 89.19 218 THR A CA 1
ATOM 1611 C C . THR A 1 218 ? 8.513 -15.521 -5.707 1.00 89.19 218 THR A C 1
ATOM 1613 O O . THR A 1 218 ? 9.142 -15.928 -6.679 1.00 89.19 21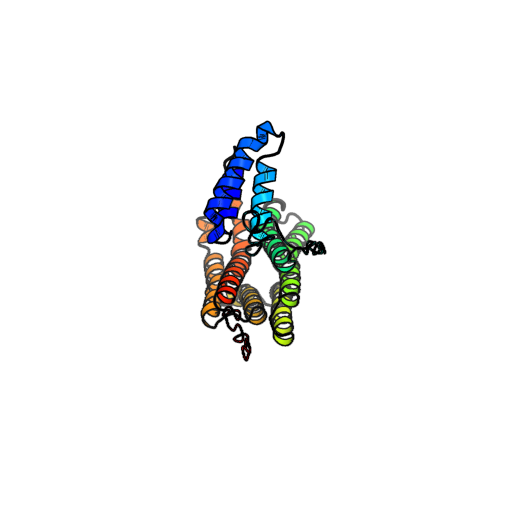8 THR A O 1
ATOM 1616 N N . LEU A 1 219 ? 7.210 -15.239 -5.768 1.00 89.94 219 LEU A N 1
ATOM 1617 C CA . LEU A 1 219 ? 6.427 -15.365 -6.992 1.00 89.94 219 LEU A CA 1
ATOM 1618 C C . LEU A 1 219 ? 6.890 -14.377 -8.078 1.00 89.94 219 LEU A C 1
ATOM 1620 O O . LEU A 1 219 ? 7.022 -14.774 -9.235 1.00 89.94 219 LEU A O 1
ATOM 1624 N N . VAL A 1 220 ? 7.178 -13.123 -7.718 1.00 88.75 220 VAL A N 1
ATOM 1625 C CA . VAL A 1 220 ? 7.706 -12.106 -8.650 1.00 88.75 220 VAL A CA 1
ATOM 1626 C C . VAL A 1 220 ? 9.091 -12.494 -9.177 1.00 88.75 220 VAL A C 1
ATOM 1628 O O . VAL A 1 220 ? 9.304 -12.487 -10.390 1.00 88.75 220 VAL A O 1
ATOM 1631 N N . GLU A 1 221 ? 10.002 -12.881 -8.285 1.00 85.50 221 GLU A N 1
ATOM 1632 C CA . GLU A 1 221 ? 11.387 -13.255 -8.609 1.00 85.50 221 GLU A CA 1
ATOM 1633 C C . GLU A 1 221 ? 11.482 -14.589 -9.360 1.00 85.50 221 GLU A C 1
ATOM 1635 O O . GLU A 1 221 ? 12.405 -14.796 -10.140 1.00 85.50 221 GLU A O 1
ATOM 1640 N N . SER A 1 222 ? 10.510 -15.494 -9.189 1.00 86.19 222 SER A N 1
ATOM 1641 C CA . SER A 1 222 ? 10.473 -16.769 -9.923 1.00 86.19 222 SER A CA 1
ATOM 1642 C C . SER A 1 222 ? 10.309 -16.610 -11.439 1.00 86.19 222 SER A C 1
ATOM 1644 O O . SER A 1 222 ? 10.428 -17.589 -12.172 1.00 86.19 222 SER A O 1
ATOM 1646 N N . GLY A 1 223 ? 9.958 -15.416 -11.924 1.00 86.00 223 GLY A N 1
ATOM 1647 C CA . GLY A 1 223 ? 9.703 -15.180 -13.343 1.00 86.00 223 GLY A CA 1
ATOM 1648 C C . GLY A 1 223 ? 8.308 -15.615 -13.811 1.00 86.00 223 GLY A C 1
ATOM 1649 O O . GLY A 1 223 ? 7.853 -15.153 -14.855 1.00 86.00 223 GLY A O 1
ATOM 1650 N N . MET A 1 224 ? 7.584 -16.443 -13.045 1.00 89.00 224 MET A N 1
ATOM 1651 C CA . MET A 1 224 ? 6.311 -17.038 -13.484 1.00 89.00 224 MET A CA 1
ATOM 1652 C C . MET A 1 224 ? 5.262 -15.998 -13.886 1.00 89.00 224 MET A C 1
ATOM 1654 O O . MET A 1 224 ? 4.574 -16.168 -14.892 1.00 89.00 224 MET A O 1
ATOM 1658 N N . LEU A 1 225 ? 5.156 -14.896 -13.139 1.00 88.62 225 LEU A N 1
ATOM 1659 C CA . LEU A 1 225 ? 4.192 -13.838 -13.452 1.00 88.62 225 LEU A CA 1
ATOM 1660 C C . LEU A 1 225 ? 4.493 -13.147 -14.784 1.00 88.62 225 LEU A C 1
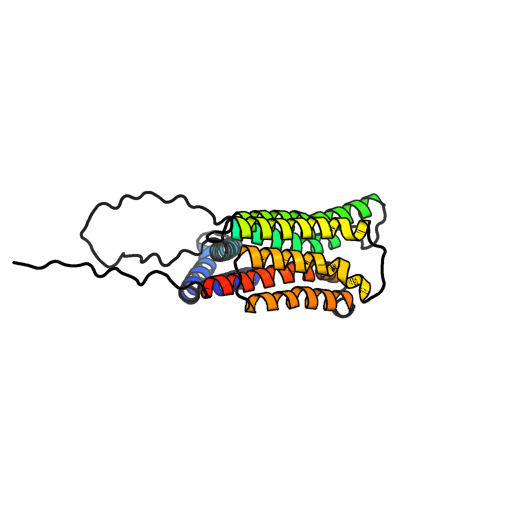ATOM 1662 O O . LEU A 1 225 ? 3.562 -12.770 -15.487 1.00 88.62 225 LEU A O 1
ATOM 1666 N N . TRP A 1 226 ? 5.761 -13.028 -15.168 1.00 87.25 226 TRP A N 1
ATOM 1667 C CA . TRP A 1 226 ? 6.157 -12.375 -16.416 1.00 87.25 226 TRP A CA 1
ATOM 1668 C C . TRP A 1 226 ? 5.737 -13.177 -17.652 1.00 87.25 226 TRP A C 1
ATOM 1670 O O . TRP A 1 226 ? 5.476 -12.589 -18.698 1.00 87.25 226 TRP A O 1
ATOM 1680 N N . VAL A 1 227 ? 5.612 -14.502 -17.518 1.00 89.50 227 VAL A N 1
ATOM 1681 C CA . VAL A 1 227 ? 5.157 -15.401 -18.592 1.00 89.50 227 VAL A CA 1
ATOM 1682 C C . VAL A 1 227 ? 3.641 -15.318 -18.796 1.00 89.50 227 VAL A C 1
ATOM 1684 O O . VAL A 1 227 ? 3.161 -15.422 -19.922 1.00 89.50 227 VAL A O 1
ATOM 1687 N N . VAL A 1 228 ? 2.878 -15.140 -17.713 1.00 91.38 228 VAL A N 1
ATOM 1688 C CA . VAL A 1 228 ? 1.406 -15.225 -17.735 1.00 91.38 228 VAL A CA 1
ATOM 1689 C C . VAL A 1 228 ? 0.743 -13.853 -17.888 1.00 91.38 228 VAL A C 1
ATOM 1691 O O . VAL A 1 228 ? -0.327 -13.738 -18.487 1.00 91.38 228 VAL A O 1
ATOM 1694 N N . VAL A 1 229 ? 1.350 -12.799 -17.341 1.00 89.56 229 VAL A N 1
ATOM 1695 C CA . VAL A 1 229 ? 0.787 -11.445 -17.369 1.00 89.56 229 VAL A CA 1
ATOM 1696 C C . VAL A 1 229 ? 1.062 -10.797 -18.732 1.00 89.56 229 VAL A C 1
ATOM 1698 O O . VAL A 1 229 ? 2.211 -10.784 -19.177 1.00 89.56 229 VAL A O 1
ATOM 1701 N N . PRO A 1 230 ? 0.046 -10.200 -19.391 1.00 89.75 230 PRO A N 1
ATOM 1702 C CA . PRO A 1 230 ? 0.242 -9.477 -20.644 1.00 89.75 230 PRO A CA 1
ATOM 1703 C C . PRO A 1 230 ? 1.355 -8.430 -20.530 1.00 89.75 230 PRO A C 1
ATOM 1705 O O . PRO A 1 230 ? 1.392 -7.689 -19.551 1.00 89.75 230 PRO A O 1
ATOM 1708 N N . ILE A 1 231 ? 2.198 -8.302 -21.561 1.00 85.44 231 ILE A N 1
ATOM 1709 C CA . ILE A 1 231 ? 3.375 -7.402 -21.582 1.00 85.44 231 ILE A CA 1
ATOM 1710 C C . ILE A 1 231 ? 3.038 -5.975 -21.113 1.00 85.44 231 ILE A C 1
ATOM 1712 O O . ILE A 1 231 ? 3.777 -5.359 -20.350 1.00 85.44 231 ILE A O 1
ATOM 1716 N N . ARG A 1 232 ? 1.866 -5.459 -21.502 1.00 85.06 232 ARG A N 1
ATOM 1717 C CA . ARG A 1 232 ? 1.399 -4.113 -21.120 1.00 85.06 232 ARG A CA 1
ATOM 1718 C C . ARG A 1 232 ? 1.128 -3.943 -19.619 1.00 85.06 232 ARG A C 1
ATOM 1720 O O . ARG A 1 232 ? 1.122 -2.821 -19.133 1.00 85.06 232 ARG A O 1
ATOM 1727 N N . LEU A 1 233 ? 0.875 -5.035 -18.900 1.00 87.25 233 LEU A N 1
ATOM 1728 C CA . LEU A 1 233 ? 0.563 -5.060 -17.468 1.00 87.25 233 LEU A CA 1
ATOM 1729 C C . LEU A 1 233 ? 1.738 -5.539 -16.610 1.00 87.25 233 LEU A C 1
ATOM 1731 O O . LEU A 1 233 ? 1.661 -5.466 -15.385 1.00 87.25 233 LEU A O 1
ATOM 1735 N N . GLN A 1 234 ? 2.828 -5.993 -17.228 1.00 88.38 234 GLN A N 1
ATOM 1736 C CA . GLN A 1 234 ? 4.025 -6.429 -16.517 1.00 88.38 234 GLN A CA 1
ATOM 1737 C C . GLN A 1 234 ? 4.594 -5.394 -15.520 1.00 88.38 234 GLN A C 1
ATOM 1739 O O . GLN A 1 234 ? 5.002 -5.819 -14.440 1.00 88.38 234 GLN A O 1
ATOM 1744 N N . PRO A 1 235 ? 4.540 -4.059 -15.731 1.00 86.38 235 PRO A N 1
ATOM 1745 C CA . PRO A 1 235 ? 5.052 -3.108 -14.739 1.00 86.38 235 PRO A CA 1
ATOM 1746 C C . PRO A 1 235 ? 4.279 -3.134 -13.423 1.00 86.38 235 PRO A C 1
ATOM 1748 O O . PRO A 1 235 ? 4.827 -2.831 -12.367 1.00 86.38 235 PRO A O 1
ATOM 1751 N N . CYS A 1 236 ? 3.006 -3.533 -13.465 1.00 88.94 236 CYS A N 1
ATOM 1752 C CA . CYS A 1 236 ? 2.170 -3.647 -12.276 1.00 88.94 236 CYS A CA 1
ATOM 1753 C C . CYS A 1 236 ? 2.605 -4.809 -11.367 1.00 88.94 236 CYS A C 1
ATOM 1755 O O . CYS A 1 236 ? 2.261 -4.810 -10.185 1.00 88.94 236 CYS A O 1
ATOM 1757 N N . ILE A 1 237 ? 3.385 -5.772 -11.880 1.00 90.50 237 ILE A N 1
ATOM 1758 C CA . ILE A 1 237 ? 3.969 -6.863 -11.083 1.00 90.50 237 ILE A CA 1
ATOM 1759 C C . ILE A 1 237 ? 4.885 -6.288 -9.990 1.00 90.50 237 ILE A C 1
ATOM 1761 O O . ILE A 1 237 ? 4.888 -6.788 -8.865 1.00 90.50 237 ILE A O 1
ATOM 1765 N N . VAL A 1 238 ? 5.591 -5.187 -10.278 1.00 85.94 238 VAL A N 1
ATOM 1766 C CA . VAL A 1 238 ? 6.522 -4.523 -9.346 1.00 85.94 238 VAL A CA 1
ATOM 1767 C C . VAL A 1 238 ? 5.807 -3.993 -8.094 1.00 85.94 238 VAL A C 1
ATOM 1769 O O . VAL A 1 238 ? 6.396 -3.938 -7.017 1.00 85.94 238 VAL A O 1
ATOM 1772 N N . SER A 1 239 ? 4.517 -3.661 -8.193 1.00 89.44 239 SER A N 1
ATOM 1773 C CA . SER A 1 239 ? 3.710 -3.198 -7.058 1.00 89.44 239 SER A CA 1
ATOM 1774 C C . SER A 1 239 ? 3.278 -4.328 -6.112 1.00 89.44 239 SER A C 1
ATOM 1776 O O . SER A 1 239 ? 2.874 -4.049 -4.980 1.00 89.44 239 SER A O 1
ATOM 1778 N N . LEU A 1 240 ? 3.337 -5.600 -6.532 1.00 92.12 240 LEU A N 1
ATOM 1779 C CA . LEU A 1 240 ? 2.772 -6.725 -5.772 1.00 92.12 240 LEU A CA 1
ATOM 1780 C C . LEU A 1 240 ? 3.392 -6.912 -4.378 1.00 92.12 240 LEU A C 1
ATOM 1782 O O . LEU A 1 240 ? 2.620 -7.062 -3.425 1.00 92.12 240 LEU A O 1
ATOM 1786 N N . PRO A 1 241 ? 4.728 -6.854 -4.189 1.00 91.38 241 PRO A N 1
ATOM 1787 C CA . PRO A 1 241 ? 5.316 -6.961 -2.856 1.00 91.38 241 PRO A CA 1
ATOM 1788 C C . PRO A 1 241 ? 4.842 -5.836 -1.924 1.00 91.38 241 PRO A C 1
ATOM 1790 O O . PRO A 1 241 ? 4.421 -6.104 -0.800 1.00 91.38 241 PRO A O 1
ATOM 1793 N N . GLY A 1 242 ? 4.781 -4.590 -2.401 1.00 91.25 242 GLY A N 1
ATOM 1794 C CA . GLY A 1 242 ? 4.254 -3.469 -1.615 1.00 91.25 242 GLY A CA 1
ATOM 1795 C C . GLY A 1 242 ? 2.777 -3.649 -1.244 1.00 91.25 242 GLY A C 1
ATOM 1796 O O . GLY A 1 242 ? 2.395 -3.478 -0.084 1.00 91.25 242 GLY A O 1
ATOM 1797 N N . LEU A 1 243 ? 1.938 -4.068 -2.198 1.00 92.44 243 LEU A N 1
ATOM 1798 C CA . LEU A 1 243 ? 0.513 -4.319 -1.952 1.00 92.44 243 LEU A CA 1
ATOM 1799 C C . LEU A 1 243 ? 0.293 -5.439 -0.941 1.00 92.44 243 LEU A C 1
ATOM 1801 O O . LEU A 1 243 ? -0.585 -5.337 -0.084 1.00 92.44 243 LEU A O 1
ATOM 1805 N N . SER A 1 244 ? 1.108 -6.488 -1.008 1.00 94.56 244 SER A N 1
ATOM 1806 C CA . SER A 1 244 ? 1.035 -7.609 -0.078 1.00 94.56 244 SER A CA 1
ATOM 1807 C C . SER A 1 244 ? 1.282 -7.172 1.374 1.00 94.56 244 SER A C 1
ATOM 1809 O O . SER A 1 244 ? 0.581 -7.640 2.273 1.00 94.56 244 SER A O 1
ATOM 1811 N N . VAL A 1 245 ? 2.184 -6.204 1.604 1.00 94.62 245 VAL A N 1
ATOM 1812 C CA . VAL A 1 245 ? 2.422 -5.590 2.923 1.00 94.62 245 VAL A CA 1
ATOM 1813 C C . VAL A 1 245 ? 1.192 -4.826 3.399 1.00 94.62 245 VAL A C 1
ATOM 1815 O O . VAL A 1 245 ? 0.788 -4.978 4.553 1.00 94.62 245 VAL A O 1
ATOM 1818 N N . VAL A 1 246 ? 0.564 -4.038 2.521 1.00 92.69 246 VAL A N 1
ATOM 1819 C CA . VAL A 1 246 ? -0.659 -3.290 2.859 1.00 92.69 246 VAL A CA 1
ATOM 1820 C C . VAL A 1 246 ? -1.791 -4.249 3.232 1.00 92.69 246 VAL A C 1
ATOM 1822 O O . VAL A 1 246 ? -2.420 -4.081 4.278 1.00 92.69 246 VAL A O 1
ATOM 1825 N N . VAL A 1 247 ? -2.027 -5.283 2.420 1.00 92.00 247 VAL A N 1
ATOM 1826 C CA . VAL A 1 247 ? -3.064 -6.295 2.672 1.00 92.00 247 VAL A CA 1
ATOM 1827 C C . VAL A 1 247 ? -2.795 -7.027 3.988 1.00 92.00 247 VAL A C 1
ATOM 1829 O O . VAL A 1 247 ? -3.679 -7.089 4.843 1.00 92.00 247 VAL A O 1
ATOM 1832 N N . ALA A 1 248 ? -1.570 -7.513 4.199 1.00 92.31 248 ALA A N 1
ATOM 1833 C CA . ALA A 1 248 ? -1.157 -8.169 5.437 1.00 92.31 248 ALA A CA 1
ATOM 1834 C C . ALA A 1 248 ? -1.339 -7.261 6.666 1.00 92.31 248 ALA A C 1
ATOM 1836 O O . ALA A 1 248 ? -1.885 -7.691 7.685 1.00 92.31 248 ALA A O 1
ATOM 1837 N N . GLY A 1 249 ? -0.943 -5.991 6.564 1.00 90.31 249 GLY A N 1
ATOM 1838 C CA . GLY A 1 249 ? -1.081 -5.007 7.635 1.00 90.31 249 GLY A CA 1
ATOM 1839 C C . GLY A 1 249 ? -2.539 -4.692 7.977 1.00 90.31 249 GLY A C 1
ATOM 1840 O O . GLY A 1 249 ? -2.883 -4.573 9.158 1.00 90.31 249 GLY A O 1
ATOM 1841 N N . LEU A 1 250 ? -3.415 -4.608 6.970 1.00 89.38 250 LEU A N 1
ATOM 1842 C CA . LEU A 1 250 ? -4.856 -4.416 7.159 1.00 89.38 250 LEU A CA 1
ATOM 1843 C C . LEU A 1 250 ? -5.518 -5.639 7.806 1.00 89.38 250 LEU A C 1
ATOM 1845 O O . LEU A 1 250 ? -6.310 -5.477 8.740 1.00 89.38 250 LEU A O 1
ATOM 1849 N N . LEU A 1 251 ? -5.169 -6.851 7.360 1.00 88.25 251 LEU A N 1
ATOM 1850 C CA . LEU A 1 251 ? -5.658 -8.102 7.950 1.00 88.25 251 LEU A CA 1
ATOM 1851 C C . LEU A 1 251 ? -5.218 -8.227 9.413 1.00 88.25 251 LEU A C 1
ATOM 1853 O O . LEU A 1 251 ? -6.052 -8.456 10.294 1.00 88.25 251 LEU A O 1
ATOM 1857 N N . ALA A 1 252 ? -3.937 -7.982 9.694 1.00 86.69 252 ALA A N 1
ATOM 1858 C CA . ALA A 1 252 ? -3.400 -7.987 11.049 1.00 86.69 252 ALA A CA 1
ATOM 1859 C C . ALA A 1 252 ? -4.113 -6.968 11.949 1.00 86.69 252 ALA A C 1
ATOM 1861 O O . ALA A 1 252 ? -4.538 -7.304 13.058 1.00 86.69 252 ALA A O 1
ATOM 1862 N N . TRP A 1 253 ? -4.333 -5.748 11.453 1.00 84.94 253 TRP A N 1
ATOM 1863 C CA . TRP A 1 253 ? -5.041 -4.712 12.203 1.00 84.94 253 TRP A CA 1
ATOM 1864 C C . TRP A 1 253 ? -6.499 -5.083 12.500 1.00 84.94 253 TRP A C 1
ATOM 1866 O O . TRP A 1 253 ? -7.009 -4.786 13.586 1.00 84.94 253 TRP A O 1
ATOM 1876 N N . GLY A 1 254 ? -7.161 -5.772 11.566 1.00 80.75 254 GLY A N 1
ATOM 1877 C CA . GLY A 1 254 ? -8.485 -6.354 11.773 1.00 80.75 254 GLY A CA 1
ATOM 1878 C C . GLY A 1 254 ? -8.503 -7.345 12.938 1.00 80.75 254 GLY A C 1
ATOM 1879 O O . GLY A 1 254 ? -9.328 -7.200 13.842 1.00 80.75 254 GLY A O 1
ATOM 1880 N N . THR A 1 255 ? -7.551 -8.285 12.965 1.00 78.94 255 THR A N 1
ATOM 1881 C CA . THR A 1 255 ? -7.457 -9.306 14.029 1.00 78.94 255 THR A CA 1
ATOM 1882 C C . THR A 1 255 ? -7.115 -8.726 15.406 1.00 78.94 255 THR A C 1
ATOM 1884 O O . THR A 1 255 ? -7.637 -9.183 16.424 1.00 78.94 255 THR A O 1
ATOM 1887 N N . ALA A 1 256 ? -6.275 -7.688 15.463 1.00 74.25 256 ALA A N 1
ATOM 1888 C CA . ALA A 1 256 ? -5.931 -7.014 16.716 1.00 74.25 256 ALA A CA 1
ATOM 1889 C C . ALA A 1 256 ? -7.148 -6.294 17.320 1.00 74.25 256 ALA A C 1
ATOM 1891 O O . ALA A 1 256 ? -7.356 -6.311 18.533 1.00 74.25 256 ALA A O 1
ATOM 1892 N N . ARG A 1 257 ? -8.001 -5.701 16.473 1.00 70.06 257 ARG A N 1
ATOM 1893 C CA . ARG A 1 257 ? -9.238 -5.042 16.918 1.00 70.06 257 ARG A CA 1
ATOM 1894 C C . ARG A 1 257 ? -10.296 -6.019 17.413 1.00 70.06 257 ARG A C 1
ATOM 1896 O O . ARG A 1 257 ? -10.944 -5.707 18.403 1.00 70.06 257 ARG A O 1
ATOM 1903 N N . SER A 1 258 ? -10.473 -7.163 16.753 1.00 65.44 258 SER A N 1
ATOM 1904 C CA . SER A 1 258 ? -11.452 -8.173 17.183 1.00 65.44 258 SER A CA 1
ATOM 1905 C C . SER A 1 258 ? -11.059 -8.864 18.488 1.00 65.44 258 SER A C 1
ATOM 1907 O O . SER A 1 258 ? -11.919 -9.376 19.189 1.00 65.44 258 SER A O 1
ATOM 1909 N N . SER A 1 259 ? -9.763 -8.880 18.811 1.00 58.69 259 SER A N 1
ATOM 1910 C CA . SER A 1 259 ? -9.232 -9.525 20.017 1.00 58.69 259 SER A CA 1
ATOM 1911 C C . SER A 1 259 ? -9.230 -8.610 21.243 1.00 58.69 259 SER A C 1
ATOM 1913 O O . SER A 1 259 ? -8.894 -9.066 22.334 1.00 58.69 259 SER A O 1
ATOM 1915 N N . ARG A 1 260 ? -9.563 -7.318 21.092 1.00 59.03 260 ARG A N 1
ATOM 1916 C CA . ARG A 1 260 ? -9.685 -6.408 22.233 1.00 59.03 260 ARG A CA 1
ATOM 1917 C C . ARG A 1 260 ? -10.974 -6.758 22.978 1.00 59.03 260 ARG A C 1
ATOM 1919 O O . ARG A 1 260 ? -12.040 -6.581 22.391 1.00 59.03 260 ARG A O 1
ATOM 1926 N N . PRO A 1 261 ? -10.903 -7.221 24.239 1.00 49.56 261 PRO A N 1
ATOM 1927 C CA . PRO A 1 261 ? -12.108 -7.427 25.018 1.00 49.56 261 PRO A CA 1
ATOM 1928 C C . PRO A 1 261 ? -12.826 -6.084 25.133 1.00 49.56 261 PRO A C 1
ATOM 1930 O O . PRO A 1 261 ? -12.208 -5.069 25.474 1.00 49.56 261 PRO A O 1
ATOM 1933 N N . THR A 1 262 ? -14.116 -6.076 24.813 1.00 46.53 262 THR A N 1
ATOM 1934 C CA . THR A 1 262 ? -15.044 -5.003 25.159 1.00 46.53 262 THR A CA 1
ATOM 1935 C C . THR A 1 262 ? -15.023 -4.857 26.674 1.00 46.53 262 THR A C 1
ATOM 1937 O O . THR A 1 262 ? -15.713 -5.563 27.398 1.00 46.53 262 THR A O 1
ATOM 1940 N N . ARG A 1 263 ? -14.164 -3.968 27.175 1.00 43.09 263 ARG A N 1
ATOM 1941 C CA . ARG A 1 263 ? -14.039 -3.626 28.596 1.00 43.09 263 ARG A CA 1
ATOM 1942 C C . ARG A 1 263 ? -15.186 -2.701 29.030 1.00 43.09 263 ARG A C 1
ATOM 1944 O O . ARG A 1 263 ? -14.944 -1.727 29.722 1.00 43.09 263 ARG A O 1
ATOM 1951 N N . ASP A 1 264 ? -16.399 -3.021 28.592 1.00 42.25 264 ASP A N 1
ATOM 1952 C CA . ASP A 1 264 ? -17.657 -2.347 28.911 1.00 42.25 264 ASP A CA 1
ATOM 1953 C C . ASP A 1 264 ? -18.720 -3.421 29.165 1.00 42.25 264 ASP A C 1
ATOM 1955 O O . ASP A 1 264 ? -19.657 -3.604 28.401 1.00 42.25 264 ASP A O 1
ATOM 1959 N N . GLU A 1 265 ? -18.526 -4.181 30.239 1.00 43.38 265 GLU A N 1
ATOM 1960 C CA . GLU A 1 265 ? -19.615 -4.869 30.947 1.00 43.38 265 GLU A CA 1
ATOM 1961 C C . GLU A 1 265 ? -19.280 -5.048 32.439 1.00 43.38 265 GLU A C 1
ATOM 1963 O O . GLU A 1 265 ? -19.797 -5.916 33.128 1.00 43.38 265 GLU A O 1
ATOM 1968 N N . ALA A 1 266 ? -18.418 -4.180 32.976 1.00 43.06 266 ALA A N 1
ATOM 1969 C CA . ALA A 1 266 ? -18.327 -3.960 34.412 1.00 43.06 266 ALA A CA 1
ATOM 1970 C C . ALA A 1 266 ? -19.099 -2.676 34.722 1.00 43.06 266 ALA A C 1
ATOM 1972 O O . ALA A 1 266 ? -18.509 -1.632 34.990 1.00 43.06 266 ALA A O 1
ATOM 1973 N N . HIS A 1 267 ? -20.431 -2.738 34.630 1.00 43.66 267 HIS A N 1
ATOM 1974 C CA . HIS A 1 267 ? -21.247 -1.827 35.426 1.00 43.66 267 HIS A CA 1
ATOM 1975 C C . HIS A 1 267 ? -20.878 -2.106 36.890 1.00 43.66 267 HIS A C 1
ATOM 1977 O O . HIS A 1 267 ? -21.109 -3.230 37.344 1.00 43.66 267 HIS A O 1
ATOM 1983 N N . PRO A 1 268 ? -20.287 -1.158 37.642 1.00 44.28 268 PRO A N 1
ATOM 1984 C CA . PRO A 1 268 ? -20.310 -1.293 39.087 1.00 44.28 268 PRO A CA 1
ATOM 1985 C C . PRO A 1 268 ? -21.794 -1.385 39.472 1.00 44.28 268 PRO A C 1
ATOM 1987 O O . PRO A 1 268 ? -22.575 -0.557 38.991 1.00 44.28 268 PRO A O 1
ATOM 1990 N N . PRO A 1 269 ? -22.227 -2.399 40.244 1.00 48.12 269 PRO A N 1
ATOM 1991 C CA . PRO A 1 269 ? -23.604 -2.446 40.699 1.00 48.12 269 PRO A CA 1
ATOM 1992 C C . PRO A 1 269 ? -23.866 -1.132 41.426 1.00 48.12 269 PRO A C 1
ATOM 1994 O O . PRO A 1 269 ? -23.191 -0.811 42.404 1.00 48.12 269 PRO A O 1
ATOM 1997 N N . ALA A 1 270 ? -24.791 -0.335 40.893 1.00 50.78 270 ALA A N 1
ATOM 1998 C CA . ALA A 1 270 ? -25.290 0.827 41.592 1.00 50.78 270 ALA A CA 1
ATOM 1999 C C . ALA A 1 270 ? -25.861 0.308 42.913 1.00 50.78 270 ALA A C 1
ATOM 2001 O O . ALA A 1 270 ? -26.882 -0.381 42.924 1.00 50.78 270 ALA A O 1
ATOM 2002 N N . LEU A 1 271 ? -25.151 0.578 44.010 1.00 47.84 271 LEU A N 1
ATOM 2003 C CA . LEU A 1 271 ? -25.668 0.431 45.359 1.00 47.84 271 LEU A CA 1
ATOM 2004 C C . LEU A 1 271 ? -26.842 1.408 45.462 1.00 47.84 271 LEU A C 1
ATOM 2006 O O . LEU A 1 271 ? -26.673 2.592 45.740 1.00 47.84 271 LEU A O 1
ATOM 2010 N N . VAL A 1 272 ? -28.037 0.928 45.132 1.00 52.66 272 VAL A N 1
ATOM 2011 C CA . VAL A 1 272 ? -29.272 1.613 45.483 1.00 52.66 272 VAL A CA 1
ATOM 2012 C C . VAL A 1 272 ? -29.490 1.286 46.948 1.00 52.66 272 VAL A C 1
ATOM 2014 O O . VAL A 1 272 ? -30.045 0.242 47.286 1.00 52.66 272 VAL A O 1
ATOM 2017 N N . ASP A 1 273 ? -28.980 2.160 47.805 1.00 47.81 273 ASP A N 1
ATOM 2018 C CA . ASP A 1 273 ? -29.294 2.143 49.222 1.00 47.81 273 ASP A CA 1
ATOM 2019 C C . ASP A 1 273 ? -30.790 2.461 49.358 1.00 47.81 273 ASP A C 1
ATOM 2021 O O . ASP A 1 273 ? -31.239 3.588 49.145 1.00 47.81 273 ASP A O 1
ATOM 2025 N N . LYS A 1 274 ? -31.594 1.417 49.575 1.00 51.28 274 LYS A N 1
ATOM 2026 C CA . LYS A 1 274 ? -32.984 1.548 50.004 1.00 51.28 274 LYS A CA 1
ATOM 2027 C C . LYS A 1 274 ? -33.019 1.173 51.470 1.00 51.28 274 LYS A C 1
ATOM 2029 O O . LYS A 1 274 ? -33.169 -0.002 51.799 1.00 51.28 274 LYS A O 1
ATOM 2034 N N . THR A 1 275 ? -32.922 2.172 52.332 1.00 53.44 275 THR A N 1
ATOM 2035 C CA . THR A 1 275 ? -33.403 2.054 53.706 1.00 53.44 275 THR A CA 1
ATOM 2036 C C . THR A 1 275 ? -34.497 3.103 53.945 1.00 53.44 275 THR A C 1
ATOM 2038 O O . THR A 1 275 ? -34.364 4.225 53.452 1.00 53.44 275 THR A O 1
ATOM 2041 N N . PRO A 1 276 ? -35.629 2.696 54.554 1.00 54.69 276 PRO A N 1
ATOM 2042 C CA . PRO A 1 276 ? -36.785 3.553 54.815 1.00 54.69 276 PRO A CA 1
ATOM 2043 C C . PRO A 1 276 ? -36.559 4.544 55.960 1.00 54.69 276 PRO A C 1
ATOM 2045 O O . PRO A 1 276 ? -35.738 4.243 56.857 1.00 54.69 276 PRO A O 1
#

Secondary structure (DSSP, 8-state):
--HHHHHHHHHHHHHS-GGGHHHHHHHHHHHHHHTTTTT--HHHHHHHHHHHHHH---------SSS-S---------------HHHHHHHHHHHHHHHHHHHHHTSGGGS-SSHHHHHHHHHHHHIIIIIHHHHHHHHHHHT-TTS-HHHHHHHHHHHHHHHHHHHHHHHHSPP--TTTTHHHHHHHHHHHHHHHHHHHT--GGGGGGGHHHHHHHHHHHTSHHHHHS-GGGGGGGGGHHHHHHHHHHHHHHHHHHHTS----------------

Radius of gyration: 23.69 Å; chains: 1; bounding box: 67×37×79 Å